Protein AF-A0A355BBL4-F1 (afdb_monomer)

Secondary structure (DSSP, 8-state):
-----EEEEEETTEEEEEETTEEEEEES--S-SS----SSPP-SSS--S--TT--SS----S--------SSPPPHHHHHHHHHHHTTSSS-------------------EEEESSSBSS-EEEEEEESS-EEEEEEEE-TTS-EEEEEEEEEEPSEEEEEEE------SEEEEEEEE-SS-EEEEEEEE--

Sequence (192 aa):
TQWVHVAAVFNNGELSLYQNGTLSAQNTSVGFNAIPIHNDGAAFGGTNGTNVFSNISTSYNGCADEIMIFSEALNAAQVKLLHDFGFIGSGSLKSTENHQNTQITENSKSLIIYPNPSKGNINLITQVKYAGAIKIEIIDVLGGIVYEKKIYNLEEGYQHIPLKDITIASGVYILKIINNKQIQNARLIIKN

Mean predicted aligned error: 11.8 Å

Nearest PDB structures (foldseek):
  2xwx-assembly1_B  TM=6.499E-01  e=1.953E-02  Vibrio cholerae
  8gum-assembly1_A  TM=6.281E-01  e=3.663E-02  Vibrio campbellii ATCC BAA-1116
  2nnc-assembly1_A  TM=5.448E-01  e=4.761E-02  Chlorobium limicola
  3idu-assembly1_A  TM=5.060E-01  e=7.243E-02  Pyrococcus furiosus
  3idu-assembly2_B  TM=4.578E-01  e=5.872E-02  Pyrococcus furiosus

Foldseek 3Di:
DDDKDWDWFQAQQKIFIDILLHTDDIDNHPPGGDDDDDPFDDDDQFDTPADPVRDHTGGRDDDDDDDDDDPHGDDSVRSNVCSVQVVVPDDDPPPPDDDDDDDPPDPPDQWDWPDAADQFKIKIKGFDQDFFKKKKFKAAPVRDTQDIDIDTGHDGGIDIGIGHDRDDDFDKIKIWMDDPPDIDIDIGGYDD

Solvent-accessible surface area (backbone atoms only — not comparable to full-atom values): 12086 Å² total; per-residue (Å²): 139,78,92,76,46,75,48,78,32,61,52,75,20,26,42,37,37,26,47,69,36,37,85,72,50,73,42,82,66,75,85,49,62,70,87,75,92,71,91,65,61,89,62,81,62,44,60,44,74,80,54,97,80,79,59,75,86,56,57,62,89,75,91,83,75,88,88,81,87,74,100,63,62,67,50,69,68,55,44,26,50,51,34,64,58,63,67,75,72,79,88,77,84,79,80,77,85,79,82,93,73,98,63,87,70,71,82,77,75,58,57,47,68,39,56,68,67,18,69,29,49,35,34,34,43,32,66,32,90,64,61,36,55,38,39,37,38,35,23,43,89,88,68,50,77,78,43,78,48,78,47,72,76,40,64,59,43,81,42,83,46,80,44,70,79,49,86,67,74,65,44,64,32,41,37,34,42,37,43,101,87,49,78,47,71,40,84,40,37,36,56,115

Structure (mmCIF, N/CA/C/O backbone):
data_AF-A0A355BBL4-F1
#
_entry.id   AF-A0A355BBL4-F1
#
loop_
_atom_site.group_PDB
_atom_site.id
_atom_site.type_symbol
_atom_site.label_atom_id
_atom_site.label_alt_id
_atom_site.label_comp_id
_atom_site.label_asym_id
_atom_site.label_entity_id
_atom_site.label_seq_id
_atom_site.pdbx_PDB_ins_code
_atom_site.Cartn_x
_atom_site.Cartn_y
_atom_site.Cartn_z
_atom_site.occupancy
_atom_site.B_iso_or_equiv
_atom_site.auth_seq_id
_atom_site.auth_comp_id
_atom_site.auth_asym_id
_atom_site.auth_atom_id
_atom_site.pdbx_PDB_model_num
ATOM 1 N N . THR A 1 1 ? -5.252 5.093 -26.126 1.00 57.78 1 THR A N 1
ATOM 2 C CA . THR A 1 1 ? -4.264 4.656 -25.115 1.00 57.78 1 THR A CA 1
ATOM 3 C C . THR A 1 1 ? -5.015 4.010 -23.969 1.00 57.78 1 THR A C 1
ATOM 5 O O . THR A 1 1 ? -6.106 4.469 -23.657 1.00 57.78 1 THR A O 1
ATOM 8 N N . GLN A 1 2 ? -4.502 2.914 -23.407 1.00 83.00 2 GLN A N 1
ATOM 9 C CA . GLN A 1 2 ? -5.124 2.203 -22.284 1.00 83.00 2 GLN A CA 1
ATOM 10 C C . GLN A 1 2 ? -4.189 2.301 -21.076 1.00 83.00 2 GLN A C 1
ATOM 12 O O . GLN A 1 2 ? -2.991 2.068 -21.229 1.00 83.00 2 GLN A O 1
ATOM 17 N N . TRP A 1 3 ? -4.720 2.669 -19.906 1.00 85.00 3 TRP A N 1
ATOM 18 C CA . TRP A 1 3 ? -3.973 2.595 -18.650 1.00 85.00 3 TRP A CA 1
ATOM 19 C C . TRP A 1 3 ? -3.606 1.142 -18.352 1.00 85.00 3 TRP A C 1
ATOM 21 O O . TRP A 1 3 ? -4.368 0.229 -18.669 1.00 85.00 3 TRP A O 1
ATOM 31 N N . VAL A 1 4 ? -2.436 0.929 -17.756 1.00 89.94 4 VAL A N 1
ATOM 32 C CA . VAL A 1 4 ? -1.935 -0.392 -17.367 1.00 89.94 4 VAL A CA 1
ATOM 33 C C . VAL A 1 4 ? -1.409 -0.284 -15.946 1.00 89.94 4 VAL A C 1
ATOM 35 O O . VAL A 1 4 ? -0.639 0.623 -15.641 1.00 89.94 4 VAL A O 1
ATOM 38 N N . HIS A 1 5 ? -1.798 -1.220 -15.085 1.00 91.75 5 HIS A N 1
ATOM 39 C CA . HIS A 1 5 ? -1.184 -1.357 -13.768 1.00 91.75 5 HIS A CA 1
ATOM 40 C C . HIS A 1 5 ? 0.037 -2.255 -13.890 1.00 91.75 5 HIS A C 1
ATOM 42 O O . HIS A 1 5 ? -0.065 -3.381 -14.392 1.00 91.75 5 HIS A O 1
ATOM 48 N N . VAL A 1 6 ? 1.164 -1.775 -13.380 1.00 93.94 6 VAL A N 1
ATOM 49 C CA . VAL A 1 6 ? 2.420 -2.516 -13.326 1.00 93.94 6 VAL A CA 1
ATOM 50 C C . VAL A 1 6 ? 2.861 -2.603 -11.873 1.00 93.94 6 VAL A C 1
ATOM 52 O O . VAL A 1 6 ? 2.894 -1.593 -11.177 1.00 93.94 6 VAL A O 1
ATOM 55 N N . ALA A 1 7 ? 3.225 -3.802 -11.424 1.00 95.44 7 ALA A N 1
ATOM 56 C CA . ALA A 1 7 ? 3.840 -4.000 -10.117 1.00 95.44 7 ALA A CA 1
ATOM 57 C C . ALA A 1 7 ? 5.083 -4.882 -10.242 1.00 95.44 7 ALA A C 1
ATOM 59 O O . ALA A 1 7 ? 5.032 -5.953 -10.848 1.00 95.44 7 ALA A O 1
ATOM 60 N N . ALA A 1 8 ? 6.184 -4.439 -9.641 1.00 95.44 8 ALA A N 1
ATOM 61 C CA . ALA A 1 8 ? 7.387 -5.237 -9.457 1.00 95.44 8 ALA A CA 1
ATOM 62 C C . ALA A 1 8 ? 7.495 -5.630 -7.980 1.00 95.44 8 ALA A C 1
ATOM 64 O O . ALA A 1 8 ? 7.396 -4.777 -7.099 1.00 95.44 8 ALA A O 1
ATOM 65 N N . VAL A 1 9 ? 7.687 -6.919 -7.710 1.00 96.31 9 VAL A N 1
ATOM 66 C CA . VAL A 1 9 ? 7.826 -7.462 -6.357 1.00 96.31 9 VAL A CA 1
ATOM 67 C C . VAL A 1 9 ? 9.170 -8.157 -6.246 1.00 96.31 9 VAL A C 1
ATOM 69 O O . VAL A 1 9 ? 9.442 -9.093 -6.994 1.00 96.31 9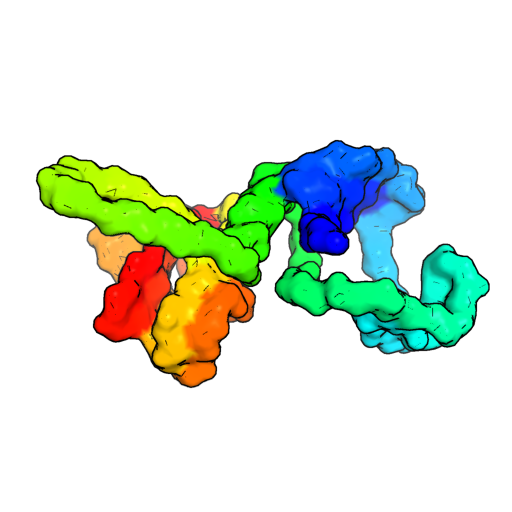 VAL A O 1
ATOM 72 N N . PHE A 1 10 ? 9.985 -7.721 -5.290 1.00 95.94 10 PHE A N 1
ATOM 73 C CA . PHE A 1 10 ? 11.206 -8.413 -4.896 1.00 95.94 10 PHE A CA 1
ATOM 74 C C . PHE A 1 10 ? 10.978 -9.146 -3.573 1.00 95.94 10 PHE A C 1
ATOM 76 O O . PHE A 1 10 ? 10.573 -8.527 -2.590 1.00 95.94 10 PHE A O 1
ATOM 83 N N . ASN A 1 11 ? 11.252 -10.448 -3.539 1.00 95.62 11 ASN A N 1
ATOM 84 C CA . ASN A 1 11 ? 11.114 -11.287 -2.354 1.00 95.62 11 ASN A CA 1
ATOM 85 C C . ASN A 1 11 ? 12.322 -12.219 -2.209 1.00 95.62 11 ASN A C 1
ATOM 87 O O . ASN A 1 11 ? 12.343 -13.303 -2.785 1.00 95.62 11 ASN A O 1
ATOM 91 N N . ASN A 1 12 ? 13.329 -11.795 -1.441 1.00 93.50 12 ASN A N 1
ATOM 92 C CA . ASN A 1 12 ? 14.484 -12.623 -1.071 1.00 93.50 12 ASN A CA 1
ATOM 93 C C . ASN A 1 12 ? 15.138 -13.366 -2.261 1.00 93.50 12 ASN A C 1
ATOM 95 O O . ASN A 1 12 ? 15.365 -14.572 -2.205 1.00 93.50 12 ASN A O 1
ATOM 99 N N . GLY A 1 13 ? 15.405 -12.643 -3.352 1.00 94.50 13 GLY A N 1
ATOM 100 C CA . GLY A 1 13 ? 16.036 -13.183 -4.563 1.00 94.50 13 GLY A CA 1
ATOM 101 C C . GLY A 1 13 ? 15.082 -13.604 -5.673 1.00 94.50 13 GLY A C 1
ATOM 102 O O . GLY A 1 13 ? 15.530 -13.828 -6.797 1.00 94.50 13 GLY A O 1
ATOM 103 N N . GLU A 1 14 ? 13.779 -13.609 -5.413 1.00 96.31 14 GLU A N 1
ATOM 104 C CA . GLU A 1 14 ? 12.764 -13.668 -6.458 1.00 96.31 14 GLU A CA 1
ATOM 105 C C . GLU A 1 14 ? 12.371 -12.253 -6.905 1.00 96.31 14 GLU A C 1
ATOM 107 O O . GLU A 1 14 ? 12.074 -11.396 -6.071 1.00 96.31 14 GLU A O 1
ATOM 112 N N . LEU A 1 15 ? 12.330 -12.013 -8.216 1.00 96.81 15 LEU A N 1
ATOM 113 C CA . LEU A 1 15 ? 11.789 -10.799 -8.824 1.00 96.81 15 LEU A CA 1
ATOM 114 C C . LEU A 1 15 ? 10.610 -11.161 -9.730 1.00 96.81 15 LEU A C 1
ATOM 116 O O . LEU A 1 15 ? 10.775 -11.854 -10.734 1.00 96.81 15 LEU A O 1
ATOM 120 N N . SER A 1 16 ? 9.431 -10.656 -9.387 1.00 98.06 16 SER A N 1
ATOM 121 C CA . SER A 1 16 ? 8.172 -10.914 -10.085 1.00 98.06 16 SER A CA 1
ATOM 122 C C . SER A 1 16 ? 7.619 -9.621 -10.686 1.00 98.06 16 SER A C 1
ATOM 124 O O . SER A 1 16 ? 7.517 -8.607 -9.995 1.00 98.06 16 SER A O 1
ATOM 126 N N . LEU A 1 17 ? 7.236 -9.656 -11.963 1.00 97.88 17 LEU A N 1
ATOM 127 C CA . LEU A 1 17 ? 6.575 -8.566 -12.678 1.00 97.88 17 LEU A CA 1
ATOM 128 C C . LEU A 1 17 ? 5.116 -8.938 -12.927 1.00 97.88 17 LEU A C 1
ATOM 130 O O . LEU A 1 17 ? 4.822 -9.964 -13.541 1.00 97.88 17 LEU A O 1
ATOM 134 N N . TYR A 1 18 ? 4.209 -8.071 -12.504 1.00 97.69 18 TYR A N 1
ATOM 135 C CA . TYR A 1 18 ? 2.778 -8.219 -12.706 1.00 97.69 18 TYR A CA 1
ATOM 136 C C . TYR A 1 18 ? 2.259 -7.127 -13.635 1.00 97.69 18 TYR A C 1
ATOM 138 O O . TYR A 1 18 ? 2.605 -5.956 -13.478 1.00 97.69 18 TYR A O 1
ATOM 146 N N . GLN A 1 19 ? 1.368 -7.511 -14.544 1.00 96.44 19 GLN A N 1
ATOM 147 C CA . GLN A 1 19 ? 0.610 -6.600 -15.392 1.00 96.44 19 GLN A CA 1
ATOM 148 C C . GLN A 1 19 ? -0.881 -6.837 -15.157 1.00 96.44 19 GLN A C 1
ATOM 150 O O . GLN A 1 19 ? -1.346 -7.980 -15.146 1.00 96.44 19 GLN A O 1
ATOM 155 N N . ASN A 1 20 ? -1.631 -5.760 -14.924 1.00 93.56 20 ASN A N 1
ATOM 156 C CA . ASN A 1 20 ? -3.074 -5.801 -14.665 1.00 93.56 20 ASN A CA 1
ATOM 157 C C . ASN A 1 20 ? -3.473 -6.821 -13.575 1.00 93.56 20 ASN A C 1
ATOM 159 O O . ASN A 1 20 ? -4.434 -7.579 -13.703 1.00 93.56 20 ASN A O 1
ATOM 163 N N . GLY A 1 21 ? -2.664 -6.889 -12.512 1.00 91.94 21 GLY A N 1
ATOM 164 C CA . GLY A 1 21 ? -2.908 -7.760 -11.360 1.00 91.94 21 GLY A CA 1
ATOM 165 C C . GLY A 1 21 ? -2.560 -9.237 -11.574 1.00 91.94 21 GLY A C 1
ATOM 166 O O . GLY A 1 21 ? -2.822 -10.051 -10.692 1.00 91.94 21 GLY A O 1
ATOM 167 N N . THR A 1 22 ? -1.977 -9.603 -12.717 1.00 95.62 22 THR A N 1
ATOM 168 C CA . THR A 1 22 ? -1.594 -10.984 -13.059 1.00 95.62 22 THR A CA 1
ATOM 169 C C . THR A 1 22 ? -0.092 -11.101 -13.279 1.00 95.62 22 THR A C 1
ATOM 171 O O . THR A 1 22 ? 0.531 -10.147 -13.741 1.00 95.62 22 THR A O 1
ATOM 174 N N . LEU A 1 23 ? 0.506 -12.241 -12.914 1.00 97.62 23 LEU A N 1
ATOM 175 C CA . LEU A 1 23 ? 1.941 -12.470 -13.092 1.00 97.62 23 LEU A CA 1
ATOM 176 C C . LEU A 1 23 ? 2.265 -12.504 -14.590 1.00 97.62 23 LEU A C 1
ATOM 178 O O . LEU A 1 23 ? 1.732 -13.337 -15.318 1.00 97.62 23 LEU A O 1
ATOM 182 N N . SER A 1 24 ? 3.132 -11.599 -15.034 1.00 98.12 24 SER A N 1
ATOM 183 C CA . SER A 1 24 ? 3.558 -11.490 -16.429 1.00 98.12 24 SER A CA 1
ATOM 184 C C . SER A 1 24 ? 4.930 -12.114 -16.663 1.00 98.12 24 SER A C 1
ATOM 186 O O . SER A 1 24 ? 5.160 -12.683 -17.725 1.00 98.12 24 SER A O 1
ATOM 188 N N . ALA A 1 25 ? 5.851 -11.982 -15.707 1.00 98.00 25 ALA A N 1
ATOM 189 C CA . ALA A 1 25 ? 7.193 -12.550 -15.783 1.00 98.00 25 ALA A CA 1
ATOM 190 C C . ALA A 1 25 ? 7.777 -12.744 -14.380 1.00 98.00 25 ALA A C 1
ATOM 192 O O . ALA A 1 25 ? 7.393 -12.046 -13.441 1.00 98.00 25 ALA A O 1
ATOM 193 N N . GLN A 1 26 ? 8.723 -13.672 -14.244 1.00 97.75 26 GLN A N 1
ATOM 194 C CA . GLN A 1 26 ? 9.383 -13.962 -12.974 1.00 97.75 26 GLN A CA 1
ATOM 195 C C . GLN A 1 26 ? 10.815 -14.448 -13.206 1.00 97.75 26 GLN A C 1
ATOM 197 O O . GLN A 1 26 ? 11.067 -15.240 -14.113 1.00 97.75 26 GLN A O 1
ATOM 202 N N . ASN A 1 27 ? 11.739 -14.002 -12.357 1.00 97.06 27 ASN A N 1
ATOM 203 C CA . ASN A 1 27 ? 13.034 -14.636 -12.148 1.00 97.06 27 ASN A CA 1
ATOM 204 C C . ASN A 1 27 ? 13.111 -15.097 -10.688 1.00 97.06 27 ASN A C 1
ATOM 206 O O . ASN A 1 27 ? 13.098 -14.272 -9.777 1.00 97.06 27 ASN A O 1
ATOM 210 N N . THR A 1 28 ? 13.180 -16.407 -10.464 1.00 96.19 28 THR A N 1
ATOM 211 C CA . THR A 1 28 ? 13.171 -17.011 -9.122 1.00 96.19 28 THR A CA 1
ATOM 212 C C . THR A 1 28 ? 14.509 -16.906 -8.393 1.00 96.19 28 THR A C 1
ATOM 214 O O . THR A 1 28 ? 14.584 -17.232 -7.212 1.00 96.19 28 THR A O 1
ATOM 217 N N . SER A 1 29 ? 15.578 -16.496 -9.081 1.00 95.88 29 SER A N 1
ATOM 218 C CA . SER A 1 29 ? 16.881 -16.261 -8.467 1.00 95.88 29 SER A CA 1
ATOM 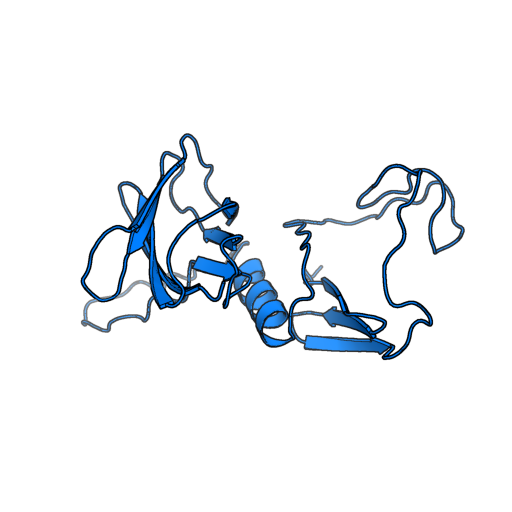219 C C . SER A 1 29 ? 17.677 -15.232 -9.264 1.00 95.88 29 SER A C 1
ATOM 221 O O . SER A 1 29 ? 18.358 -15.547 -10.239 1.00 95.88 29 SER A O 1
ATOM 223 N N . VAL A 1 30 ? 17.625 -13.979 -8.822 1.00 94.25 30 VAL A N 1
ATOM 224 C CA . VAL A 1 30 ? 18.410 -12.881 -9.415 1.00 94.25 30 VAL A CA 1
ATOM 225 C C . VAL A 1 30 ? 19.870 -12.845 -8.936 1.00 94.25 30 VAL A C 1
ATOM 227 O O . VAL A 1 30 ? 20.619 -11.953 -9.320 1.00 94.25 30 VAL A O 1
ATOM 230 N N . GLY A 1 31 ? 20.295 -13.807 -8.107 1.00 94.12 31 GLY A N 1
ATOM 231 C CA . GLY A 1 31 ? 21.670 -13.911 -7.598 1.00 94.12 31 GLY A CA 1
ATOM 232 C C . GLY A 1 31 ? 21.981 -13.053 -6.365 1.00 94.12 31 GLY A C 1
ATOM 233 O O . GLY A 1 31 ? 23.119 -13.039 -5.903 1.00 94.12 31 GLY A O 1
ATOM 234 N N . PHE A 1 32 ? 20.989 -12.359 -5.804 1.00 92.62 32 PHE A N 1
ATOM 235 C CA . PHE A 1 32 ? 21.105 -11.592 -4.562 1.00 92.62 32 PHE A CA 1
ATOM 236 C C . PHE A 1 32 ? 19.793 -11.631 -3.778 1.00 92.62 32 PHE A C 1
ATOM 238 O O . PHE A 1 32 ? 18.721 -11.701 -4.366 1.00 92.62 32 PHE A O 1
ATOM 245 N N . ASN A 1 33 ? 19.873 -11.536 -2.450 1.00 94.06 33 ASN A N 1
ATOM 246 C CA . ASN A 1 33 ? 18.721 -11.713 -1.552 1.00 94.06 33 ASN A CA 1
ATOM 247 C C . ASN A 1 33 ? 18.220 -10.401 -0.923 1.00 94.06 33 ASN A C 1
ATOM 249 O O . ASN A 1 33 ? 17.198 -10.384 -0.242 1.00 94.06 33 ASN A O 1
ATOM 253 N N . ALA A 1 34 ? 18.918 -9.292 -1.173 1.00 90.62 34 ALA A N 1
ATOM 254 C CA . ALA A 1 34 ? 18.555 -7.959 -0.711 1.00 90.62 34 ALA A CA 1
ATOM 255 C C . ALA A 1 34 ? 18.925 -6.915 -1.770 1.00 90.62 34 ALA A C 1
ATOM 257 O O . ALA A 1 34 ? 19.917 -7.084 -2.479 1.00 90.62 34 ALA A O 1
ATOM 258 N N . ILE A 1 35 ? 18.148 -5.833 -1.848 1.00 85.69 35 ILE A N 1
ATOM 259 C CA . ILE A 1 35 ? 18.495 -4.667 -2.664 1.00 85.69 35 ILE A CA 1
ATOM 260 C C . ILE A 1 35 ? 19.469 -3.808 -1.841 1.00 85.69 35 ILE A C 1
ATOM 262 O O . ILE A 1 35 ? 19.079 -3.326 -0.774 1.00 85.69 35 ILE A O 1
ATOM 266 N N . PRO A 1 36 ? 20.734 -3.646 -2.271 1.00 82.94 36 PRO A N 1
ATOM 267 C CA . PRO A 1 36 ? 21.714 -2.866 -1.528 1.00 82.94 36 PRO A CA 1
ATOM 268 C C . PRO A 1 36 ? 21.374 -1.372 -1.553 1.00 82.94 36 PRO A C 1
ATOM 270 O O . PRO A 1 36 ? 20.683 -0.883 -2.448 1.00 82.94 36 PRO A O 1
ATOM 273 N N . ILE A 1 37 ? 21.895 -0.634 -0.570 1.00 83.12 37 ILE A N 1
ATOM 274 C CA . ILE A 1 37 ? 21.815 0.827 -0.584 1.00 83.12 37 ILE A CA 1
ATOM 275 C C . ILE A 1 37 ? 22.575 1.372 -1.802 1.00 83.12 37 ILE A C 1
ATOM 277 O O . ILE A 1 37 ? 23.640 0.866 -2.157 1.00 83.12 37 ILE A O 1
ATOM 281 N N . HIS A 1 38 ? 22.017 2.396 -2.437 1.00 76.50 38 HIS A N 1
ATOM 282 C CA . HIS A 1 38 ? 22.649 3.129 -3.530 1.00 76.50 38 HIS A CA 1
ATOM 283 C C . HIS A 1 38 ? 22.891 4.573 -3.085 1.00 76.50 38 HIS A C 1
ATOM 285 O O . HIS A 1 38 ? 22.141 5.100 -2.265 1.00 76.50 38 HIS A O 1
ATOM 291 N N . ASN A 1 39 ? 23.957 5.189 -3.603 1.00 80.81 39 ASN A N 1
ATOM 292 C CA . ASN A 1 39 ? 24.319 6.576 -3.281 1.00 80.81 39 ASN A CA 1
ATOM 293 C C . ASN A 1 39 ? 23.649 7.597 -4.216 1.00 80.81 39 ASN A C 1
ATOM 295 O O . ASN A 1 39 ? 23.608 8.781 -3.888 1.00 80.81 39 ASN A O 1
ATOM 299 N N . ASP A 1 40 ? 23.156 7.144 -5.372 1.00 78.31 40 ASP A N 1
ATOM 300 C CA . ASP A 1 40 ? 22.445 7.984 -6.337 1.00 78.31 40 ASP A CA 1
ATOM 301 C C . ASP A 1 40 ? 21.059 8.376 -5.785 1.00 78.31 40 ASP A C 1
ATOM 303 O O . ASP A 1 40 ? 20.479 7.683 -4.949 1.00 78.31 40 ASP A O 1
ATOM 307 N N . GLY A 1 41 ? 20.513 9.506 -6.236 1.00 75.81 41 GLY A N 1
ATOM 308 C CA . GLY A 1 41 ? 19.170 9.925 -5.837 1.00 75.81 41 GLY A CA 1
ATOM 309 C C . GLY A 1 41 ? 18.084 9.098 -6.531 1.00 75.81 41 GLY A C 1
ATOM 310 O O . GLY A 1 41 ? 18.169 8.834 -7.727 1.00 75.81 41 GLY A O 1
ATOM 311 N N . ALA A 1 42 ? 17.012 8.754 -5.812 1.00 78.62 42 ALA A N 1
ATOM 312 C CA . ALA A 1 42 ? 15.854 8.094 -6.412 1.00 78.62 42 ALA A CA 1
ATOM 313 C C . ALA A 1 42 ? 15.126 9.022 -7.405 1.00 78.62 42 ALA A C 1
ATOM 315 O O . ALA A 1 42 ? 14.969 10.218 -7.153 1.00 78.62 42 ALA A O 1
ATOM 316 N N . ALA A 1 43 ? 14.645 8.466 -8.520 1.00 79.94 43 ALA A N 1
ATOM 317 C CA . ALA A 1 43 ? 13.828 9.176 -9.500 1.00 79.94 43 ALA A CA 1
ATOM 318 C C . ALA A 1 43 ? 12.754 8.256 -10.094 1.00 79.94 43 ALA A C 1
ATOM 320 O O . ALA A 1 43 ? 12.987 7.070 -10.320 1.00 79.94 43 ALA A O 1
ATOM 321 N N . PHE A 1 44 ? 11.584 8.830 -10.381 1.00 82.69 44 PHE A N 1
ATOM 322 C CA . PHE A 1 44 ? 10.510 8.179 -11.130 1.00 82.69 44 PHE A CA 1
ATOM 323 C C . PHE A 1 44 ? 10.322 8.888 -12.465 1.00 82.69 44 PHE A C 1
ATOM 325 O O . PHE A 1 44 ? 10.278 10.114 -12.522 1.00 82.69 44 PHE A O 1
ATOM 332 N N . GLY A 1 45 ? 10.223 8.112 -13.544 1.00 82.69 45 GLY A N 1
ATOM 333 C CA . GLY A 1 45 ? 10.005 8.656 -14.885 1.00 82.69 45 GLY A CA 1
ATOM 334 C C . GLY A 1 45 ? 11.186 9.442 -15.468 1.00 82.69 45 GLY A C 1
ATOM 335 O O . GLY A 1 45 ? 11.026 10.106 -16.487 1.00 82.69 45 GLY A O 1
ATOM 336 N N . GLY A 1 46 ? 12.373 9.354 -14.869 1.00 80.81 46 GLY A N 1
ATOM 337 C CA . GLY A 1 46 ? 13.584 10.031 -15.323 1.00 80.81 46 GLY A CA 1
ATOM 338 C C . GLY A 1 46 ? 14.839 9.362 -14.781 1.00 80.81 46 GLY A C 1
ATOM 339 O O . GLY A 1 46 ? 14.781 8.587 -13.828 1.00 80.81 46 GLY A O 1
ATOM 340 N N . THR A 1 47 ? 15.977 9.664 -15.398 1.00 77.62 47 THR A N 1
ATOM 341 C CA . THR A 1 47 ? 17.289 9.206 -14.926 1.00 77.62 47 THR A CA 1
ATOM 342 C C . THR A 1 47 ? 17.906 10.255 -14.002 1.00 77.62 47 THR A C 1
ATOM 344 O O . THR A 1 47 ? 18.023 11.415 -14.394 1.00 77.62 47 THR A O 1
ATOM 347 N N . ASN A 1 48 ? 18.343 9.849 -12.808 1.00 77.81 48 ASN A N 1
ATOM 348 C CA . ASN A 1 48 ? 19.139 10.670 -11.896 1.00 77.81 48 ASN A CA 1
ATOM 349 C C . ASN A 1 48 ? 20.453 9.938 -11.585 1.00 77.81 48 ASN A C 1
ATOM 351 O O . ASN A 1 48 ? 20.476 9.041 -10.751 1.00 77.81 48 ASN A O 1
ATOM 355 N N . GLY A 1 49 ? 21.526 10.272 -12.307 1.00 78.38 49 GLY A N 1
ATOM 356 C CA . GLY A 1 49 ? 22.791 9.536 -12.239 1.00 78.38 49 GLY A CA 1
ATOM 357 C C . GLY A 1 49 ? 22.820 8.328 -13.177 1.00 78.38 49 GLY A C 1
ATOM 358 O O . GLY A 1 49 ? 22.528 8.460 -14.369 1.00 78.38 49 GLY A O 1
ATOM 359 N N . THR A 1 50 ? 23.215 7.165 -12.660 1.00 76.88 50 THR A N 1
ATOM 360 C CA . THR A 1 50 ? 23.285 5.917 -13.435 1.00 76.88 50 THR A CA 1
ATOM 361 C C . THR A 1 50 ? 21.971 5.135 -13.369 1.00 76.88 50 THR A C 1
ATOM 363 O O . THR A 1 50 ? 21.189 5.283 -12.434 1.00 76.88 50 THR A O 1
ATOM 366 N N . ASN A 1 51 ? 21.686 4.295 -14.369 1.00 78.12 51 ASN A N 1
ATOM 367 C CA . ASN A 1 51 ? 20.533 3.393 -14.331 1.00 78.12 51 ASN A CA 1
ATOM 368 C C . ASN A 1 51 ? 20.852 2.022 -14.946 1.00 78.12 51 ASN A C 1
ATOM 370 O O . ASN A 1 51 ? 21.867 1.831 -15.620 1.00 78.12 51 ASN A O 1
ATOM 374 N N . VAL A 1 52 ? 19.940 1.071 -14.734 1.00 73.94 52 VAL A N 1
ATOM 375 C CA . VAL A 1 52 ? 20.076 -0.333 -15.159 1.00 73.94 52 VAL A CA 1
ATOM 376 C C . VAL A 1 52 ? 20.073 -0.544 -16.676 1.00 73.94 52 VAL A C 1
ATOM 378 O O . VAL A 1 52 ? 20.472 -1.608 -17.137 1.00 73.94 52 VAL A O 1
ATOM 381 N N . PHE A 1 53 ? 19.654 0.450 -17.460 1.00 77.19 53 PHE A N 1
ATOM 382 C CA . PHE A 1 53 ? 19.628 0.388 -18.923 1.00 77.19 53 PHE A CA 1
ATOM 383 C C . PHE A 1 53 ? 20.879 0.995 -19.568 1.00 77.19 53 PHE A C 1
ATOM 385 O O . PHE A 1 53 ? 20.970 1.028 -20.794 1.00 77.19 53 PHE A O 1
ATOM 392 N N . SER A 1 54 ? 21.837 1.483 -18.767 1.00 78.81 54 SER A N 1
ATOM 393 C CA . SER A 1 54 ? 23.062 2.144 -19.247 1.00 78.81 54 SER A CA 1
ATOM 394 C C . SER A 1 54 ? 22.793 3.289 -20.236 1.00 78.81 54 SER A C 1
ATOM 396 O O . SER A 1 54 ? 23.622 3.588 -21.094 1.00 78.81 54 SER A O 1
ATOM 398 N N . ASN A 1 55 ? 21.634 3.940 -20.125 1.00 72.88 55 ASN A N 1
ATOM 399 C CA . ASN A 1 55 ? 21.284 5.118 -20.905 1.00 72.88 55 ASN A CA 1
ATOM 400 C C . ASN A 1 55 ? 21.369 6.369 -20.017 1.00 72.88 55 ASN A C 1
ATOM 402 O O . ASN A 1 55 ? 21.153 6.312 -18.812 1.00 72.88 55 ASN A O 1
ATOM 406 N N . ILE A 1 56 ? 21.716 7.514 -20.600 1.00 71.44 56 ILE A N 1
ATOM 407 C CA . ILE A 1 56 ? 21.776 8.795 -19.885 1.00 71.44 56 ILE A CA 1
ATOM 408 C C . ILE A 1 56 ? 20.690 9.721 -20.428 1.00 71.44 56 ILE A C 1
ATOM 410 O O . ILE A 1 56 ? 20.391 9.695 -21.621 1.00 71.44 56 ILE A O 1
ATOM 414 N N . SER A 1 57 ? 20.076 10.516 -19.549 1.00 71.00 57 SER A N 1
ATOM 415 C CA . SER A 1 57 ? 19.106 11.563 -19.918 1.00 71.00 57 SER A CA 1
ATOM 416 C C . SER A 1 57 ? 17.847 11.084 -20.653 1.00 71.00 57 SER A C 1
ATOM 418 O O . SER A 1 57 ? 17.233 11.852 -21.391 1.00 71.00 57 SER A O 1
ATOM 420 N N . THR A 1 58 ? 17.425 9.835 -20.441 1.00 74.69 58 THR A N 1
ATOM 421 C CA . THR A 1 58 ? 16.115 9.377 -20.919 1.00 74.69 58 THR A CA 1
ATOM 422 C C . THR A 1 58 ? 15.076 9.539 -19.817 1.00 74.69 58 THR A C 1
ATOM 424 O O . THR A 1 58 ? 15.285 9.115 -18.675 1.00 74.69 58 THR A O 1
ATOM 427 N N . SER A 1 59 ? 13.967 10.185 -20.168 1.00 82.25 59 SER A N 1
ATOM 428 C CA . SER A 1 59 ? 12.786 10.296 -19.318 1.00 82.25 59 SER A CA 1
ATOM 429 C C . SER A 1 59 ? 11.663 9.454 -19.898 1.00 82.25 59 SER A C 1
ATOM 431 O O . SER A 1 59 ? 11.548 9.288 -21.115 1.00 82.25 59 SER A O 1
ATOM 433 N N . TYR A 1 60 ? 10.833 8.913 -19.016 1.00 85.44 60 TYR A N 1
ATOM 434 C CA . TYR A 1 60 ? 9.616 8.225 -19.400 1.00 85.44 60 TYR A CA 1
ATOM 435 C C . TYR A 1 60 ? 8.689 9.211 -20.112 1.00 85.44 60 TYR A C 1
ATOM 437 O O . TYR A 1 60 ? 8.309 10.241 -19.559 1.00 85.44 60 TYR A O 1
ATOM 445 N N . ASN A 1 61 ? 8.342 8.890 -21.356 1.00 86.38 61 ASN A N 1
ATOM 446 C CA . ASN A 1 61 ? 7.428 9.682 -22.165 1.00 86.38 61 ASN A CA 1
ATOM 447 C C . ASN A 1 61 ? 6.021 9.073 -22.096 1.00 86.38 61 ASN A C 1
ATOM 449 O O . ASN A 1 61 ? 5.605 8.336 -22.991 1.00 86.38 61 ASN A O 1
ATOM 453 N N . GLY A 1 62 ? 5.315 9.335 -20.998 1.00 87.19 62 GLY A N 1
ATOM 454 C CA . GLY A 1 62 ? 3.958 8.851 -20.768 1.00 87.19 62 GLY A CA 1
ATOM 455 C C . GLY A 1 62 ? 3.353 9.410 -19.484 1.00 87.19 62 GLY A C 1
ATOM 456 O O . GLY A 1 62 ? 3.996 10.158 -18.750 1.00 87.19 62 GLY A O 1
ATOM 457 N N . CYS A 1 63 ? 2.107 9.032 -19.208 1.00 86.38 63 CYS A N 1
ATOM 458 C CA . CYS A 1 63 ? 1.448 9.351 -17.945 1.00 86.38 63 CYS A CA 1
ATOM 459 C C . CYS A 1 63 ? 1.710 8.232 -16.930 1.00 86.38 63 CYS A C 1
ATOM 461 O O . CYS A 1 63 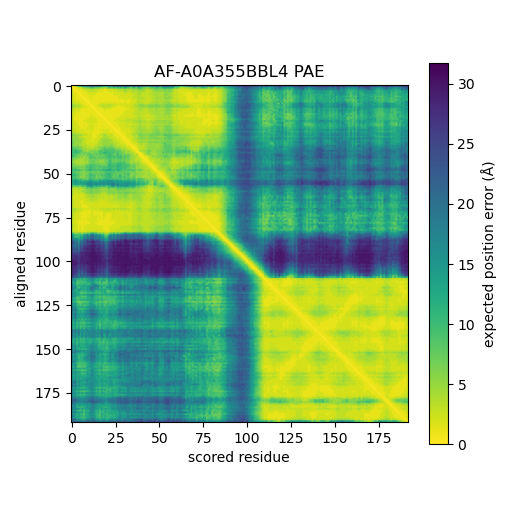? 1.711 7.050 -17.284 1.00 86.38 63 CYS A O 1
ATOM 463 N N . ALA A 1 64 ? 1.939 8.617 -15.681 1.00 85.69 64 ALA A N 1
ATOM 464 C CA . ALA A 1 64 ? 2.005 7.733 -14.529 1.00 85.69 64 ALA A CA 1
ATOM 465 C C . ALA A 1 64 ? 1.145 8.356 -13.431 1.00 85.69 64 ALA A C 1
ATOM 467 O O . ALA A 1 64 ? 1.120 9.578 -13.296 1.00 85.69 64 ALA A O 1
ATOM 468 N N . ASP A 1 65 ? 0.442 7.516 -12.688 1.00 84.19 65 ASP A N 1
ATOM 469 C CA . ASP A 1 65 ? -0.408 7.928 -11.579 1.00 84.19 65 ASP A CA 1
ATOM 470 C C . ASP A 1 65 ? -0.367 6.845 -10.491 1.00 84.19 65 ASP A C 1
ATOM 472 O O . ASP A 1 65 ? 0.029 5.711 -10.775 1.00 84.19 65 ASP A O 1
ATOM 476 N N . GLU A 1 66 ? -0.739 7.199 -9.261 1.00 83.06 66 GLU A N 1
ATOM 477 C CA . GLU A 1 66 ? -0.845 6.286 -8.109 1.00 83.06 66 GLU A CA 1
ATOM 478 C C . GLU A 1 66 ? 0.439 5.474 -7.825 1.00 83.06 66 GLU A C 1
ATOM 480 O O . GLU A 1 66 ? 0.423 4.254 -7.626 1.00 83.06 66 GLU A O 1
ATOM 485 N N . ILE A 1 67 ? 1.593 6.155 -7.804 1.00 84.25 67 ILE A N 1
ATOM 486 C CA . ILE A 1 67 ? 2.884 5.523 -7.491 1.00 84.25 67 ILE A CA 1
ATOM 487 C C . ILE A 1 67 ? 2.919 5.116 -6.013 1.00 84.25 67 ILE A C 1
ATOM 489 O O . ILE A 1 67 ? 2.881 5.956 -5.114 1.00 84.25 67 ILE A O 1
ATOM 493 N N . MET A 1 68 ? 3.075 3.814 -5.768 1.00 85.81 68 MET A N 1
ATOM 494 C CA . MET A 1 68 ? 3.169 3.228 -4.430 1.00 85.81 68 MET A CA 1
ATOM 495 C C . MET A 1 68 ? 4.482 2.458 -4.244 1.00 85.81 68 MET A C 1
ATOM 497 O O . MET A 1 68 ? 4.937 1.755 -5.146 1.00 85.81 68 MET A O 1
ATOM 501 N N . ILE A 1 69 ? 5.078 2.564 -3.051 1.00 86.56 69 ILE A N 1
ATOM 502 C CA . ILE A 1 69 ? 6.300 1.844 -2.657 1.00 86.56 69 ILE A CA 1
ATOM 503 C C . ILE A 1 69 ? 6.039 1.130 -1.333 1.00 86.56 69 ILE A C 1
ATOM 505 O O . ILE A 1 69 ? 5.568 1.740 -0.371 1.00 86.56 69 ILE A O 1
ATOM 509 N N . PHE A 1 70 ? 6.385 -0.155 -1.272 1.00 85.62 70 PHE A N 1
ATOM 510 C CA . PHE A 1 70 ? 6.171 -1.001 -0.101 1.00 85.62 70 PHE A CA 1
ATOM 511 C C . PHE A 1 70 ? 7.503 -1.496 0.459 1.00 85.62 70 PHE A C 1
ATOM 513 O O . PHE A 1 70 ? 8.408 -1.849 -0.292 1.00 85.62 70 PHE A O 1
ATOM 520 N N . SER A 1 71 ? 7.611 -1.557 1.786 1.00 83.44 71 SER A N 1
ATOM 521 C CA . SER A 1 71 ? 8.768 -2.137 2.483 1.00 83.44 71 SER A CA 1
ATOM 522 C C . SER A 1 71 ? 8.697 -3.663 2.609 1.00 83.44 71 SER A C 1
ATOM 524 O O . SER A 1 71 ? 9.578 -4.267 3.213 1.00 83.44 71 SER A O 1
ATOM 526 N N . GLU A 1 72 ? 7.637 -4.283 2.084 1.00 86.94 72 GLU A N 1
ATOM 527 C CA . GLU A 1 72 ? 7.386 -5.721 2.148 1.00 86.94 72 GLU A CA 1
ATOM 528 C C . GLU A 1 72 ? 6.980 -6.259 0.776 1.00 86.94 72 GLU A C 1
ATOM 530 O O . GLU A 1 72 ? 6.342 -5.565 -0.019 1.00 86.94 72 GLU A O 1
ATOM 535 N N . ALA A 1 73 ? 7.333 -7.518 0.515 1.00 91.31 73 ALA A N 1
ATOM 536 C CA . ALA A 1 73 ? 6.962 -8.198 -0.713 1.00 91.31 73 ALA A CA 1
ATOM 537 C C . ALA A 1 73 ? 5.460 -8.510 -0.726 1.00 91.31 73 ALA A C 1
ATOM 539 O O . ALA A 1 73 ? 4.968 -9.299 0.084 1.00 91.31 73 ALA A O 1
ATOM 540 N N . LEU A 1 74 ? 4.731 -7.912 -1.669 1.00 91.19 74 LEU A N 1
ATOM 541 C CA . LEU A 1 74 ? 3.317 -8.213 -1.865 1.00 91.19 74 LEU A CA 1
ATOM 542 C C . LEU A 1 74 ? 3.132 -9.588 -2.510 1.00 91.19 74 LEU A C 1
ATOM 544 O O . LEU A 1 74 ? 3.791 -9.925 -3.491 1.00 91.19 74 LEU A O 1
ATOM 548 N N . ASN A 1 75 ? 2.178 -10.367 -2.013 1.00 89.25 75 ASN A N 1
ATOM 549 C CA . ASN A 1 75 ? 1.770 -11.602 -2.677 1.00 89.25 75 ASN A CA 1
ATOM 550 C C . ASN A 1 75 ? 0.851 -11.323 -3.884 1.00 89.25 75 ASN A C 1
ATOM 552 O O . ASN A 1 75 ? 0.283 -10.238 -4.026 1.00 89.25 75 ASN A O 1
ATOM 556 N N . ALA A 1 76 ? 0.649 -12.332 -4.736 1.00 87.12 76 ALA A N 1
ATOM 557 C CA . ALA A 1 76 ? -0.157 -12.202 -5.953 1.00 87.12 76 ALA A CA 1
ATOM 558 C C . ALA A 1 76 ? -1.596 -11.709 -5.695 1.00 87.12 76 ALA A C 1
ATOM 560 O O . ALA A 1 76 ? -2.130 -10.922 -6.477 1.00 87.12 76 ALA A O 1
ATOM 561 N N . ALA A 1 77 ? -2.222 -12.118 -4.585 1.00 79.62 77 ALA A N 1
ATOM 562 C CA . ALA A 1 77 ? -3.564 -11.661 -4.233 1.00 79.62 77 ALA A CA 1
ATOM 563 C C . ALA A 1 77 ? -3.580 -10.170 -3.863 1.00 79.62 77 ALA A C 1
ATOM 565 O O . ALA A 1 77 ? -4.488 -9.451 -4.268 1.00 79.62 77 ALA A O 1
ATOM 566 N N . GLN A 1 78 ? -2.566 -9.683 -3.144 1.00 82.88 78 GLN A N 1
ATOM 567 C CA . GLN A 1 78 ? -2.415 -8.262 -2.821 1.00 82.88 78 GLN A CA 1
ATOM 568 C C . GLN A 1 78 ? -2.177 -7.425 -4.078 1.00 82.88 78 GLN A C 1
ATOM 570 O O . GLN A 1 78 ? -2.814 -6.390 -4.239 1.00 82.88 78 GLN A O 1
ATOM 575 N N . VAL A 1 79 ? -1.337 -7.893 -5.004 1.00 89.75 79 VAL A N 1
ATOM 576 C CA . VAL A 1 79 ? -1.111 -7.205 -6.286 1.00 89.75 79 VAL A CA 1
ATOM 577 C C . VAL A 1 79 ? -2.392 -7.150 -7.123 1.00 89.75 79 VAL A C 1
ATOM 579 O O . VAL A 1 79 ? -2.709 -6.107 -7.697 1.00 89.75 79 VAL A O 1
ATOM 582 N N . LYS A 1 80 ? -3.164 -8.244 -7.164 1.00 84.44 80 LYS A N 1
ATOM 583 C CA . LYS A 1 80 ? -4.463 -8.263 -7.845 1.00 84.44 80 LYS A CA 1
ATOM 584 C C . LYS A 1 80 ? -5.454 -7.292 -7.207 1.00 84.44 80 LYS A C 1
ATOM 586 O O . LYS A 1 80 ? -6.128 -6.564 -7.924 1.00 84.44 80 LYS A O 1
ATOM 591 N N . LEU A 1 81 ? -5.501 -7.237 -5.877 1.00 75.94 81 LEU A N 1
ATOM 592 C CA . LEU A 1 81 ? -6.337 -6.272 -5.165 1.00 75.94 81 LEU A CA 1
ATOM 593 C C . LEU A 1 81 ? -5.929 -4.831 -5.493 1.00 75.94 81 LEU A C 1
ATOM 595 O O . LEU A 1 81 ? -6.800 -4.028 -5.794 1.00 75.94 81 LEU A O 1
ATOM 599 N N . LEU A 1 82 ? -4.636 -4.498 -5.502 1.00 83.00 82 LEU A N 1
ATOM 600 C CA . LEU A 1 82 ? -4.187 -3.150 -5.871 1.00 83.00 82 LEU A CA 1
ATOM 601 C C . LEU A 1 82 ? -4.604 -2.764 -7.292 1.00 83.00 82 LEU A C 1
ATOM 603 O O . LEU A 1 82 ? -5.115 -1.666 -7.490 1.00 83.00 82 LEU A O 1
ATOM 607 N N . HIS A 1 83 ? -4.458 -3.676 -8.256 1.00 85.12 83 HIS A N 1
ATOM 608 C CA . HIS A 1 83 ? -4.946 -3.462 -9.618 1.00 85.12 83 HIS A CA 1
ATOM 609 C C . HIS A 1 83 ? -6.450 -3.182 -9.644 1.00 85.12 83 HIS A C 1
ATOM 611 O O . HIS A 1 83 ? -6.884 -2.175 -10.202 1.00 85.12 83 HIS A O 1
ATOM 617 N N . ASP A 1 84 ? -7.234 -4.072 -9.036 1.00 78.81 84 ASP A N 1
ATOM 618 C CA . ASP A 1 84 ? -8.690 -4.015 -9.103 1.00 78.81 84 ASP A CA 1
ATOM 619 C C . ASP A 1 84 ? -9.229 -2.749 -8.432 1.00 78.81 84 ASP A C 1
ATOM 621 O O . ASP A 1 84 ? -10.232 -2.216 -8.887 1.00 78.81 84 ASP A O 1
ATOM 625 N N . PHE A 1 85 ? -8.556 -2.244 -7.393 1.00 66.75 85 PHE A N 1
ATOM 626 C CA . PHE A 1 85 ? -8.920 -1.008 -6.698 1.00 66.75 85 PHE A CA 1
ATOM 627 C C . PHE A 1 85 ? -8.397 0.267 -7.364 1.00 66.75 85 PHE A C 1
ATOM 629 O O . PHE A 1 85 ? -9.122 1.261 -7.388 1.00 66.75 85 PHE A O 1
ATOM 636 N N . GLY A 1 86 ? -7.165 0.264 -7.881 1.00 58.59 86 GLY A N 1
ATOM 637 C CA . GLY A 1 86 ? -6.562 1.420 -8.553 1.00 58.59 86 GLY A CA 1
ATOM 638 C C . GLY A 1 86 ? -7.231 1.738 -9.893 1.00 58.59 86 GLY A C 1
ATOM 639 O O . GLY A 1 86 ? -7.294 2.892 -10.301 1.00 58.59 86 GLY A O 1
ATOM 640 N N . PHE A 1 87 ? -7.828 0.738 -10.552 1.00 52.62 87 PHE A N 1
ATOM 641 C CA . PHE A 1 87 ? -8.571 0.936 -11.801 1.00 52.62 87 PHE A CA 1
ATOM 642 C C . PHE A 1 87 ? -10.000 1.463 -11.640 1.00 52.62 87 PHE A C 1
ATOM 644 O O . PHE A 1 87 ? -10.624 1.825 -12.639 1.00 52.62 87 PHE A O 1
ATOM 651 N N . ILE A 1 88 ? -10.534 1.567 -10.420 1.00 49.28 88 ILE A N 1
ATOM 652 C CA . ILE A 1 88 ? -11.889 2.110 -10.193 1.00 49.28 88 ILE A CA 1
ATOM 653 C C . ILE A 1 88 ? -11.892 3.659 -10.187 1.00 49.28 88 ILE A C 1
ATOM 655 O O . ILE A 1 88 ? -12.901 4.286 -9.864 1.00 49.28 88 ILE A O 1
ATOM 659 N N . GLY A 1 89 ? -10.778 4.287 -10.592 1.00 43.38 89 GLY A N 1
ATOM 660 C CA . GLY A 1 89 ? -10.509 5.721 -10.485 1.00 43.38 89 GLY A CA 1
ATOM 661 C C . GLY A 1 89 ? -10.171 6.458 -11.785 1.00 43.38 89 GLY A C 1
ATOM 662 O O . GLY A 1 89 ? -9.223 7.225 -11.799 1.00 43.38 89 GLY A O 1
ATOM 663 N N . SER A 1 90 ? -10.933 6.287 -12.871 1.00 41.66 90 SER A N 1
ATOM 664 C CA . SER A 1 90 ? -11.148 7.376 -13.850 1.00 41.66 90 SER A CA 1
ATOM 665 C C . SER A 1 90 ? -12.307 7.041 -14.797 1.00 41.66 90 SER A C 1
ATOM 667 O O . SER A 1 90 ? -12.135 6.433 -15.848 1.00 41.66 90 SER A O 1
ATOM 669 N N . GLY A 1 91 ? -13.530 7.414 -14.410 1.00 40.31 91 GLY A N 1
ATOM 670 C CA . GLY A 1 91 ? -14.664 7.497 -15.338 1.00 40.31 91 GLY A CA 1
ATOM 671 C C . GLY A 1 91 ? -15.398 6.195 -15.683 1.00 40.31 91 GLY A C 1
ATOM 672 O O . GLY A 1 91 ? -15.500 5.839 -16.853 1.00 40.31 91 GLY A O 1
ATOM 673 N N . SER A 1 92 ? -16.019 5.524 -14.708 1.00 38.19 92 SER A N 1
ATOM 674 C CA . SER A 1 92 ? -17.301 4.825 -14.936 1.00 38.19 92 SER A CA 1
ATOM 675 C C . SER A 1 92 ? -17.973 4.434 -13.622 1.00 38.19 92 SER A C 1
ATOM 677 O O . SER A 1 92 ? -18.093 3.264 -13.275 1.00 38.19 92 SER A O 1
ATOM 679 N N . LEU A 1 93 ? -18.511 5.430 -12.920 1.00 38.00 93 LEU A N 1
ATOM 680 C CA . LEU A 1 93 ? -19.760 5.201 -12.204 1.00 38.00 93 LEU A CA 1
ATOM 681 C C . LEU A 1 93 ? -20.878 5.340 -13.240 1.00 38.00 93 LEU A C 1
ATOM 683 O O . LEU A 1 93 ? -21.360 6.439 -13.494 1.00 38.00 93 LEU A O 1
ATOM 687 N N . LYS A 1 94 ? -21.283 4.239 -13.882 1.00 38.69 94 LYS A N 1
ATOM 688 C CA . LYS A 1 94 ? -22.608 4.208 -14.510 1.00 38.69 94 LYS A CA 1
ATOM 689 C C . LYS A 1 94 ? -23.626 3.990 -13.397 1.00 38.69 94 LYS A C 1
ATOM 691 O O . LYS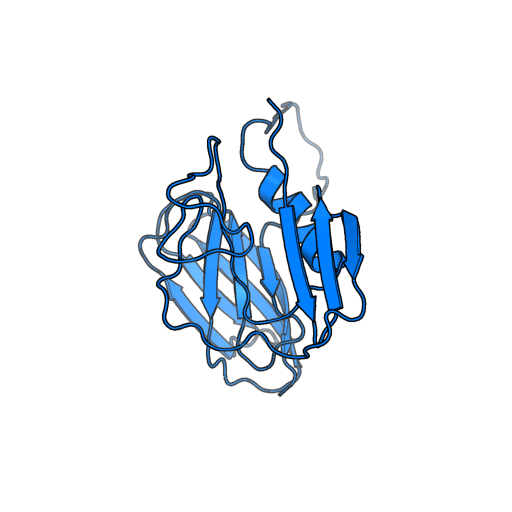 A 1 94 ? -24.001 2.859 -13.101 1.00 38.69 94 LYS A O 1
ATOM 696 N N . SER A 1 95 ? -24.050 5.075 -12.755 1.00 37.53 95 SER A N 1
ATOM 697 C CA . SER A 1 95 ? -25.306 5.073 -12.013 1.00 37.53 95 SER A CA 1
ATOM 698 C C . SER A 1 95 ? -26.428 4.899 -13.031 1.00 37.53 95 SER A C 1
ATOM 700 O O . SER A 1 95 ? -26.788 5.833 -13.744 1.00 37.53 95 SER A O 1
ATOM 702 N N . THR A 1 96 ? -26.949 3.682 -13.136 1.00 33.91 96 THR A N 1
ATOM 703 C CA . THR A 1 96 ? -28.244 3.464 -13.779 1.00 33.91 96 THR A CA 1
ATOM 704 C C . THR A 1 96 ? -29.263 3.591 -12.658 1.00 33.91 96 THR A C 1
ATOM 706 O O . THR A 1 96 ? -29.407 2.685 -11.841 1.00 33.91 96 THR A O 1
ATOM 709 N N . GLU A 1 97 ? -29.881 4.762 -12.535 1.00 44.16 97 GLU A N 1
ATOM 710 C CA . GLU A 1 97 ? -31.003 4.946 -11.620 1.00 44.16 97 GLU A CA 1
ATOM 711 C C . GLU A 1 97 ? -32.198 4.129 -12.122 1.00 44.16 97 GLU A C 1
ATOM 713 O O . GLU A 1 97 ? -32.614 4.293 -13.269 1.00 44.16 97 GLU A O 1
ATOM 718 N N . ASN A 1 98 ? -32.748 3.254 -11.270 1.00 32.06 98 ASN A N 1
ATOM 719 C CA . ASN A 1 98 ? -34.186 3.229 -10.982 1.00 32.06 98 ASN A CA 1
ATOM 720 C C . ASN A 1 98 ? -34.565 2.233 -9.862 1.00 32.06 98 ASN A C 1
ATOM 722 O O . ASN A 1 98 ? -34.374 1.030 -9.981 1.00 32.06 98 ASN A O 1
ATOM 726 N N . HIS A 1 99 ? -35.166 2.811 -8.816 1.00 43.88 99 HIS A N 1
ATOM 727 C CA . HIS A 1 99 ? -36.205 2.317 -7.900 1.00 43.88 99 HIS A CA 1
ATOM 728 C C . HIS A 1 99 ? -36.058 1.002 -7.095 1.00 43.88 99 HIS A C 1
ATOM 730 O O . HIS A 1 99 ? -36.260 -0.100 -7.588 1.00 43.88 99 HIS A O 1
ATOM 736 N N . GLN A 1 100 ? -35.897 1.210 -5.775 1.00 49.31 100 GLN A N 1
ATOM 737 C CA . GLN A 1 100 ? -36.576 0.535 -4.651 1.00 49.31 100 GLN A CA 1
ATOM 738 C C . GLN A 1 100 ? -36.691 -1.000 -4.721 1.00 49.31 100 GLN A C 1
ATOM 740 O O . GLN A 1 100 ? -37.734 -1.547 -5.068 1.00 49.31 100 GLN A O 1
ATOM 745 N N . ASN A 1 101 ? -35.656 -1.694 -4.244 1.00 35.88 101 ASN A N 1
ATOM 746 C CA . ASN A 1 101 ? -35.855 -2.844 -3.364 1.00 35.88 101 ASN A CA 1
ATOM 747 C C . ASN A 1 101 ? -34.575 -3.126 -2.575 1.00 35.88 101 ASN A C 1
ATOM 749 O O . ASN A 1 101 ? -33.479 -3.117 -3.131 1.00 35.88 101 ASN A O 1
ATOM 753 N N . THR A 1 102 ? -34.729 -3.349 -1.273 1.00 45.97 102 THR A N 1
ATOM 754 C CA . THR A 1 102 ? -33.666 -3.623 -0.304 1.00 45.97 102 THR A CA 1
ATOM 755 C C . THR A 1 102 ? -32.836 -4.829 -0.735 1.00 45.97 102 THR A C 1
ATOM 757 O O . THR A 1 102 ? -33.164 -5.973 -0.441 1.00 45.97 102 THR A O 1
ATOM 760 N N . GLN A 1 103 ? -31.734 -4.565 -1.422 1.00 32.59 103 GLN A N 1
ATOM 761 C CA . GLN A 1 103 ? -30.611 -5.475 -1.530 1.00 32.59 103 GLN A CA 1
ATOM 762 C C . GLN A 1 103 ? -29.449 -4.755 -0.871 1.00 32.59 103 GLN A C 1
ATOM 764 O O . GLN A 1 103 ? -29.142 -3.613 -1.214 1.00 32.59 103 GLN A O 1
ATOM 769 N N . ILE A 1 104 ? -28.846 -5.391 0.130 1.00 39.31 104 ILE A N 1
ATOM 770 C CA . ILE A 1 104 ? -27.530 -4.995 0.614 1.00 39.31 104 ILE A CA 1
ATOM 771 C C . ILE A 1 104 ? -26.618 -5.173 -0.598 1.00 39.31 104 ILE A C 1
ATOM 773 O O . ILE A 1 104 ? -26.152 -6.275 -0.869 1.00 39.31 104 ILE A O 1
ATOM 777 N N . THR A 1 105 ? -26.443 -4.115 -1.388 1.00 35.06 105 THR A N 1
ATOM 778 C CA . THR A 1 105 ? -25.363 -4.041 -2.358 1.00 35.06 105 THR A CA 1
ATOM 779 C C . THR A 1 105 ? -24.122 -4.174 -1.508 1.00 35.06 105 THR A C 1
ATOM 781 O O . THR A 1 105 ? -23.838 -3.276 -0.710 1.00 35.06 105 THR A O 1
ATOM 784 N N . GLU A 1 106 ? -23.474 -5.338 -1.562 1.00 39.53 106 GLU A N 1
ATOM 785 C CA . GLU A 1 106 ? -22.253 -5.564 -0.811 1.00 39.53 106 GLU A CA 1
ATOM 786 C C . GLU A 1 106 ? -21.360 -4.348 -1.009 1.00 39.53 106 GLU A C 1
ATOM 788 O O . GLU A 1 106 ? -21.092 -3.934 -2.138 1.00 39.53 106 GLU A O 1
ATOM 793 N N . ASN A 1 107 ? -20.993 -3.730 0.114 1.00 40.56 107 ASN A N 1
ATOM 794 C CA . ASN A 1 107 ? -19.967 -2.712 0.187 1.00 40.56 107 ASN A CA 1
ATOM 795 C C . ASN A 1 107 ? -18.733 -3.276 -0.513 1.00 40.56 107 ASN A C 1
ATOM 797 O O . ASN A 1 107 ? -17.941 -3.988 0.107 1.00 40.56 107 A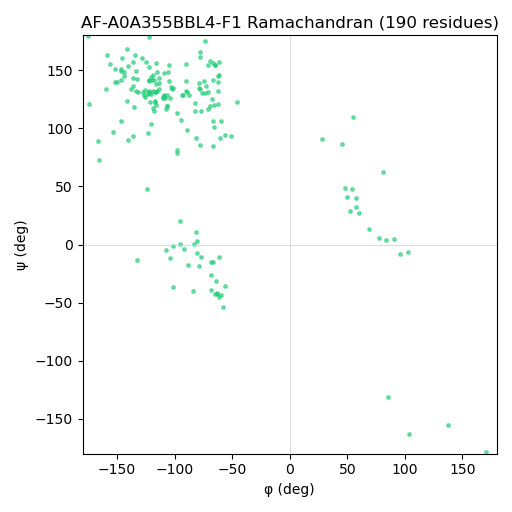SN A O 1
ATOM 801 N N . SER A 1 108 ? -18.582 -2.987 -1.802 1.00 43.81 108 SER A N 1
ATOM 802 C CA . SER A 1 108 ? -17.418 -3.343 -2.592 1.00 43.81 108 SER A CA 1
ATOM 803 C C . SER A 1 108 ? -16.244 -2.549 -2.038 1.00 43.81 108 SER A C 1
ATOM 805 O O . SER A 1 108 ? -15.984 -1.427 -2.458 1.00 43.81 108 SER A O 1
ATOM 807 N N . LYS A 1 109 ? -15.639 -3.112 -0.985 1.00 58.22 109 LYS A N 1
ATOM 808 C CA . LYS A 1 109 ? -14.266 -2.945 -0.522 1.00 58.22 109 LYS A CA 1
ATOM 809 C C . LYS A 1 109 ? -13.684 -1.577 -0.905 1.00 58.22 109 LYS A C 1
ATOM 811 O O . LYS A 1 109 ? -13.121 -1.421 -1.973 1.00 58.22 109 LYS A O 1
ATOM 816 N N . SER A 1 110 ? -13.835 -0.582 -0.030 1.00 70.44 110 SER A N 1
ATOM 817 C CA . SER A 1 110 ? -13.254 0.763 -0.211 1.00 70.44 110 SER A CA 1
ATOM 818 C C . SER A 1 110 ? -11.977 0.987 0.614 1.00 70.44 110 SER A C 1
ATOM 820 O O . SER A 1 110 ? -11.369 2.045 0.504 1.00 70.44 110 SER A O 1
ATOM 822 N N . LEU A 1 111 ? -11.558 -0.022 1.393 1.00 84.50 111 LEU A N 1
ATOM 823 C CA . LEU A 1 111 ? -10.430 0.024 2.323 1.00 84.50 111 LEU A CA 1
ATOM 824 C C . LEU A 1 111 ? -9.562 -1.239 2.191 1.00 84.50 111 LEU A C 1
ATOM 826 O O . LEU A 1 111 ? -10.026 -2.350 2.455 1.00 84.50 111 LEU A O 1
ATOM 830 N N . ILE A 1 112 ? -8.297 -1.060 1.816 1.00 83.31 112 ILE A N 1
ATOM 831 C CA . ILE A 1 112 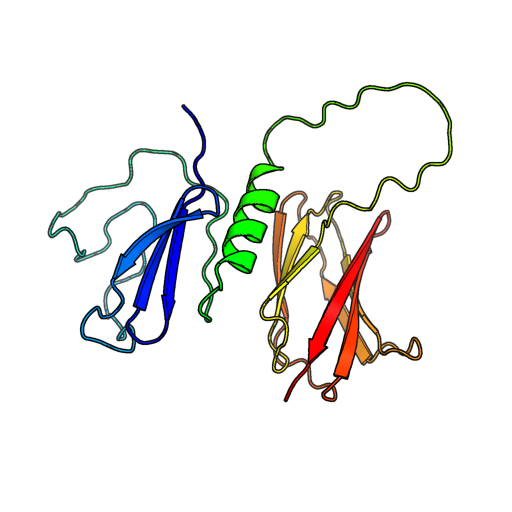? -7.252 -2.092 1.809 1.00 83.31 112 ILE A CA 1
ATOM 832 C C . ILE A 1 112 ? -6.327 -1.851 2.994 1.00 83.31 112 ILE A C 1
ATOM 834 O O . ILE A 1 112 ? -5.977 -0.711 3.283 1.00 83.31 112 ILE A O 1
ATOM 838 N N . ILE A 1 113 ? -5.903 -2.933 3.646 1.00 87.31 113 ILE A N 1
ATOM 839 C CA . ILE A 1 113 ? -4.936 -2.902 4.742 1.00 87.31 113 ILE A CA 1
ATOM 840 C C . ILE A 1 113 ? -3.794 -3.856 4.413 1.00 87.31 113 ILE A C 1
ATOM 842 O O . ILE A 1 113 ? -4.044 -5.036 4.149 1.00 87.31 113 ILE A O 1
ATOM 846 N N . TYR A 1 114 ? -2.555 -3.371 4.459 1.00 85.06 114 TYR A N 1
ATOM 847 C CA . TYR A 1 114 ? -1.370 -4.216 4.310 1.00 85.06 114 TYR A CA 1
ATOM 848 C C . TYR A 1 114 ? -0.183 -3.721 5.159 1.00 85.06 114 TYR A C 1
ATOM 850 O O . TYR A 1 114 ? -0.019 -2.518 5.349 1.00 85.06 114 TYR A O 1
ATOM 858 N N . PRO A 1 115 ? 0.680 -4.632 5.626 1.00 85.75 115 PRO A N 1
ATOM 859 C CA . PRO A 1 115 ? 0.468 -6.076 5.612 1.00 85.75 115 PRO A CA 1
ATOM 860 C C . PRO A 1 115 ? -0.704 -6.488 6.512 1.00 85.75 115 PRO A C 1
ATOM 862 O O . PRO A 1 115 ? -1.099 -5.776 7.430 1.00 85.75 115 PRO A O 1
ATOM 865 N N . ASN A 1 116 ? -1.321 -7.621 6.197 1.00 83.38 116 ASN A N 1
ATOM 866 C CA . ASN A 1 116 ? -2.362 -8.221 7.022 1.00 83.38 116 ASN A CA 1
ATOM 867 C C . ASN A 1 116 ? -2.240 -9.747 6.883 1.00 83.38 116 ASN A C 1
ATOM 869 O O . ASN A 1 116 ? -2.581 -10.265 5.816 1.00 83.38 116 ASN A O 1
ATOM 873 N N . PRO A 1 117 ? -1.740 -10.484 7.894 1.00 92.69 117 PRO A N 1
ATOM 874 C CA . PRO A 1 117 ? -1.410 -10.039 9.256 1.00 92.69 117 PRO A CA 1
ATOM 875 C C . PRO A 1 117 ? -0.270 -9.012 9.360 1.00 92.69 117 PRO A C 1
ATOM 877 O O . PRO A 1 117 ? 0.606 -8.981 8.505 1.00 92.69 117 PRO A O 1
ATOM 880 N N . SER A 1 118 ? -0.272 -8.200 10.419 1.00 91.44 118 SER A N 1
ATOM 881 C CA . SER A 1 118 ? 0.728 -7.156 10.696 1.00 91.44 118 SER A CA 1
ATOM 882 C C . SER A 1 118 ? 1.369 -7.311 12.077 1.00 91.44 118 SER A C 1
ATOM 884 O O . SER A 1 118 ? 0.765 -7.867 12.989 1.00 91.44 118 SER A O 1
ATOM 886 N N . LYS A 1 119 ? 2.574 -6.756 12.242 1.00 92.69 119 LYS A N 1
ATOM 887 C CA . LYS A 1 119 ? 3.284 -6.592 13.524 1.00 92.69 119 LYS A CA 1
ATOM 888 C C . LYS A 1 119 ? 3.072 -5.211 14.174 1.00 92.69 119 LYS A C 1
ATOM 890 O O . LYS A 1 119 ? 3.917 -4.755 14.932 1.00 92.69 119 LYS A O 1
ATOM 895 N N . GLY A 1 120 ? 2.011 -4.494 13.796 1.00 91.62 120 GLY A N 1
ATOM 896 C CA . GLY A 1 120 ? 1.702 -3.145 14.301 1.00 91.62 120 GLY A CA 1
ATOM 897 C C . GLY A 1 120 ? 2.044 -1.998 13.341 1.00 91.62 120 GLY A C 1
AT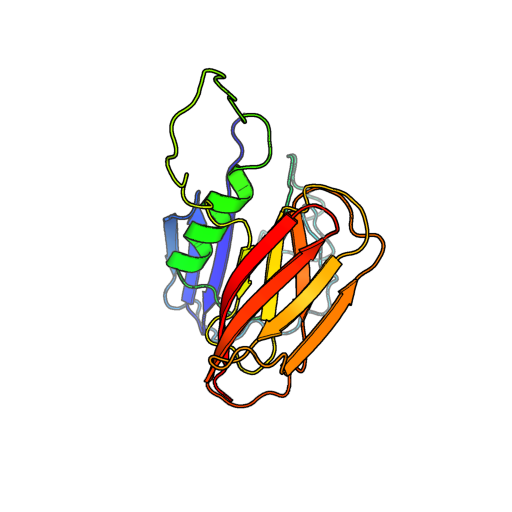OM 898 O O . GLY A 1 120 ? 1.656 -0.858 13.587 1.00 91.62 120 GLY A O 1
ATOM 899 N N . ASN A 1 121 ? 2.694 -2.290 12.212 1.00 92.75 121 ASN A N 1
ATOM 900 C CA . ASN A 1 121 ? 2.884 -1.347 11.109 1.00 92.75 121 ASN A CA 1
ATOM 901 C C . ASN A 1 121 ? 1.964 -1.742 9.952 1.00 92.75 121 ASN A C 1
ATOM 903 O O . ASN A 1 121 ? 2.070 -2.855 9.433 1.00 92.75 121 ASN A O 1
ATOM 907 N N . ILE A 1 122 ? 1.045 -0.859 9.568 1.00 92.81 122 ILE A N 1
ATOM 908 C CA . ILE A 1 122 ? 0.113 -1.066 8.456 1.00 92.81 122 ILE A CA 1
ATOM 909 C C . ILE A 1 122 ? 0.008 0.183 7.598 1.00 92.81 122 ILE A C 1
ATOM 911 O O . ILE A 1 122 ? 0.216 1.305 8.045 1.00 92.81 122 ILE A O 1
ATOM 915 N N . ASN A 1 123 ? -0.396 -0.016 6.362 1.00 87.56 123 ASN A N 1
ATOM 916 C CA . ASN A 1 123 ? -0.784 1.025 5.441 1.00 87.56 123 ASN A CA 1
ATOM 917 C C . ASN A 1 123 ? -2.233 0.786 5.041 1.00 87.56 123 ASN A C 1
ATOM 919 O O . ASN A 1 123 ? -2.663 -0.359 4.854 1.00 87.56 123 ASN A O 1
ATOM 923 N N . LEU A 1 124 ? -2.972 1.880 4.923 1.00 91.38 124 LEU A N 1
ATOM 924 C CA . LEU A 1 124 ? -4.349 1.885 4.470 1.00 91.38 124 LEU A CA 1
ATOM 925 C C . LEU A 1 124 ? -4.388 2.508 3.081 1.00 91.38 124 LEU A C 1
ATOM 927 O O . LEU A 1 124 ? -3.874 3.610 2.901 1.00 91.38 124 LEU A O 1
ATOM 931 N N . ILE A 1 125 ? -5.021 1.831 2.129 1.00 86.31 125 ILE A N 1
ATOM 932 C CA . ILE A 1 125 ? -5.445 2.457 0.874 1.00 86.31 125 ILE A CA 1
ATOM 933 C C . ILE A 1 125 ? -6.952 2.581 0.945 1.00 86.31 125 ILE A C 1
ATOM 935 O O . ILE A 1 125 ? -7.659 1.578 1.056 1.00 86.31 125 ILE A O 1
ATOM 939 N N . THR A 1 126 ? -7.437 3.814 0.928 1.00 86.62 126 THR A N 1
ATOM 940 C CA . THR A 1 126 ? -8.863 4.104 1.023 1.00 86.62 126 THR A CA 1
ATOM 941 C C . THR A 1 126 ? -9.259 5.172 0.027 1.00 86.62 126 THR A C 1
ATOM 943 O O . THR A 1 126 ? -8.529 6.139 -0.169 1.00 86.62 126 THR A O 1
ATOM 946 N 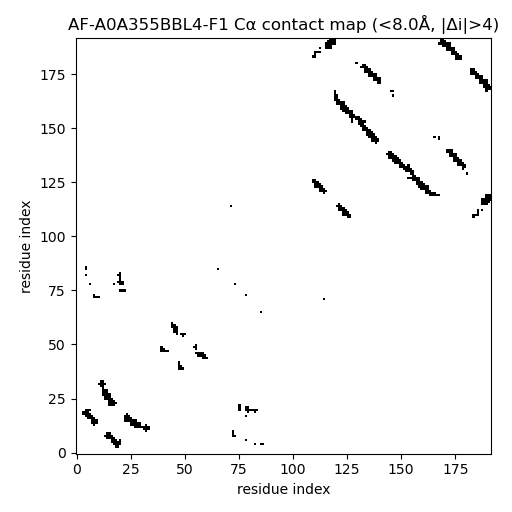N . GLN A 1 127 ? -10.449 5.042 -0.554 1.00 79.94 127 GLN A N 1
ATOM 947 C CA . GLN A 1 127 ? -11.047 6.147 -1.294 1.00 79.94 127 GLN A CA 1
ATOM 948 C C . GLN A 1 127 ? -11.734 7.100 -0.313 1.00 79.94 127 GLN A C 1
ATOM 950 O O . GLN A 1 127 ? -12.637 6.710 0.436 1.00 79.94 127 GLN A O 1
ATOM 955 N N . VAL A 1 128 ? -11.317 8.358 -0.320 1.00 83.88 128 VAL A N 1
ATOM 956 C CA . VAL A 1 128 ? -11.932 9.456 0.417 1.00 83.88 128 VAL A CA 1
ATOM 957 C C . VAL A 1 128 ? -12.904 10.158 -0.518 1.00 83.88 128 VAL A C 1
ATOM 959 O O . VAL A 1 128 ? -12.514 10.832 -1.464 1.00 83.88 128 VAL A O 1
ATOM 962 N N . LYS A 1 129 ? -14.203 9.963 -0.275 1.00 79.44 129 LYS A N 1
ATOM 963 C CA . LYS A 1 129 ? -15.264 10.553 -1.110 1.00 79.44 129 LYS A CA 1
ATOM 964 C C . LYS A 1 129 ? -15.538 12.026 -0.821 1.00 79.44 129 LYS A C 1
ATOM 966 O O . LYS A 1 129 ? -16.200 12.673 -1.617 1.00 79.44 129 LYS A O 1
ATOM 971 N N . TYR A 1 130 ? -15.106 12.509 0.340 1.00 83.06 130 TYR A N 1
ATOM 972 C CA . TYR A 1 130 ? -15.333 13.877 0.787 1.00 83.06 130 TYR A CA 1
ATOM 973 C C . TYR A 1 130 ? -14.083 14.366 1.494 1.00 83.06 130 TYR A C 1
ATOM 975 O O . TYR A 1 130 ? -13.667 13.736 2.474 1.00 83.06 130 TYR A O 1
ATOM 983 N N . ALA A 1 131 ? -13.519 15.474 1.021 1.00 86.50 131 ALA A N 1
ATOM 984 C CA . ALA A 1 131 ? -12.348 16.063 1.647 1.00 86.50 131 ALA A CA 1
ATOM 985 C C . ALA A 1 131 ? -12.668 16.467 3.092 1.00 86.50 131 ALA A C 1
ATOM 987 O O . ALA A 1 131 ? -13.782 16.895 3.414 1.00 86.50 131 ALA A O 1
ATOM 988 N N . GLY A 1 132 ? -11.679 16.347 3.971 1.00 89.94 132 GLY A N 1
ATOM 989 C CA . GLY A 1 132 ? -11.772 16.808 5.348 1.00 89.94 132 GLY A CA 1
ATOM 990 C C . GLY A 1 132 ? -11.179 15.843 6.361 1.00 89.94 132 GLY A C 1
ATOM 991 O O . GLY A 1 132 ? -10.266 15.071 6.077 1.00 89.94 132 GLY A O 1
ATOM 992 N N . ALA A 1 133 ? -11.667 15.948 7.595 1.00 93.25 133 ALA A N 1
ATOM 993 C CA . ALA A 1 133 ? -11.159 15.146 8.692 1.00 93.25 133 ALA A CA 1
ATOM 994 C C . ALA A 1 133 ? -11.715 13.718 8.655 1.00 93.25 133 ALA A C 1
ATOM 996 O O . ALA A 1 133 ? -12.913 13.503 8.448 1.00 93.25 133 ALA A O 1
ATOM 997 N N . ILE A 1 134 ? -10.844 12.755 8.940 1.00 93.88 134 ILE A N 1
ATOM 998 C CA . ILE A 1 134 ? -11.209 11.363 9.178 1.00 93.88 134 ILE A CA 1
ATOM 999 C C . ILE A 1 134 ? -10.731 10.920 10.562 1.00 93.88 134 ILE A C 1
ATOM 1001 O O . ILE A 1 134 ? -9.738 11.418 11.101 1.00 93.88 134 ILE A O 1
ATOM 1005 N N . LYS A 1 135 ? -11.427 9.942 11.127 1.00 95.50 135 LYS A N 1
ATOM 1006 C CA . LYS A 1 135 ? -11.040 9.227 12.337 1.00 95.50 135 LYS A CA 1
ATOM 1007 C C . LYS A 1 135 ? -10.827 7.759 12.003 1.00 95.50 135 LYS A C 1
ATOM 1009 O O . LYS A 1 135 ? -11.675 7.143 11.365 1.00 95.50 135 LYS A O 1
ATOM 1014 N N . ILE A 1 136 ? -9.708 7.211 12.445 1.00 96.69 136 ILE A N 1
ATOM 1015 C CA . ILE A 1 136 ? -9.363 5.803 12.312 1.00 96.69 136 ILE A CA 1
ATOM 1016 C C . ILE A 1 136 ? -9.441 5.172 13.697 1.00 96.69 136 ILE A C 1
ATOM 1018 O O . ILE A 1 136 ? -8.821 5.676 14.630 1.00 96.69 136 ILE A O 1
ATOM 1022 N N . GLU A 1 137 ? -10.180 4.078 13.821 1.00 97.44 137 GLU A N 1
ATOM 1023 C CA . GLU A 1 137 ? -10.317 3.290 15.046 1.00 97.44 137 GLU A CA 1
ATOM 1024 C C . GLU A 1 137 ? -9.880 1.848 14.779 1.00 97.44 137 GLU A C 1
ATOM 1026 O O . GLU A 1 137 ? -10.209 1.287 13.733 1.00 97.44 137 GLU A O 1
ATOM 1031 N N . ILE A 1 138 ? -9.185 1.226 15.731 1.00 97.38 138 ILE A N 1
ATOM 1032 C CA . ILE A 1 138 ? -9.028 -0.232 15.783 1.00 97.38 138 ILE A CA 1
ATOM 1033 C C . ILE A 1 138 ? -9.830 -0.728 16.973 1.00 97.38 138 ILE A C 1
ATOM 1035 O O . ILE A 1 138 ? -9.681 -0.223 18.085 1.00 97.38 138 ILE A O 1
ATOM 1039 N N . ILE A 1 139 ? -10.696 -1.697 16.711 1.00 95.12 139 ILE A N 1
ATOM 1040 C CA . ILE A 1 139 ? -11.705 -2.184 17.640 1.00 95.12 139 ILE A CA 1
ATOM 1041 C C . ILE A 1 139 ? -11.478 -3.681 17.848 1.00 95.12 139 ILE A C 1
ATOM 1043 O O . ILE A 1 139 ? -11.290 -4.419 16.875 1.00 95.12 139 ILE A O 1
ATOM 1047 N N . ASP A 1 140 ? -11.459 -4.128 19.099 1.00 92.75 140 ASP A N 1
ATOM 1048 C CA . ASP A 1 140 ? -11.381 -5.550 19.438 1.00 92.75 140 ASP A CA 1
ATOM 1049 C C . ASP A 1 140 ? -12.712 -6.289 19.175 1.00 92.75 140 ASP A C 1
ATOM 1051 O O . ASP A 1 140 ? -13.727 -5.699 18.800 1.00 92.75 140 ASP A O 1
ATOM 1055 N N . VAL A 1 141 ? -12.723 -7.612 19.357 1.00 86.81 141 VAL A N 1
ATOM 1056 C CA . VAL A 1 141 ? -13.921 -8.446 19.133 1.00 86.81 141 VAL A CA 1
ATOM 1057 C C . VAL A 1 141 ? -15.053 -8.201 20.139 1.00 86.81 141 VAL A C 1
ATOM 1059 O O . VAL A 1 141 ? -16.178 -8.631 19.895 1.00 86.81 141 VAL A O 1
ATOM 1062 N N . LEU A 1 142 ? -14.769 -7.526 21.255 1.00 89.00 142 LEU A N 1
ATOM 1063 C CA . LEU A 1 142 ? -15.745 -7.137 22.274 1.00 89.00 142 LEU A CA 1
ATOM 1064 C C . LEU A 1 142 ? -16.313 -5.730 22.017 1.00 89.00 142 LEU A C 1
ATOM 1066 O O . LEU A 1 142 ? -17.215 -5.297 22.731 1.00 89.00 142 LEU A O 1
ATOM 1070 N N . GLY A 1 143 ? -15.820 -5.023 20.994 1.00 86.25 143 GLY A N 1
ATOM 1071 C CA . GLY A 1 143 ? -16.241 -3.667 20.645 1.00 86.25 143 GLY A CA 1
ATOM 1072 C C . GLY A 1 143 ? -15.432 -2.558 21.324 1.00 86.25 143 GLY A C 1
ATOM 1073 O O . GLY A 1 143 ? -15.763 -1.384 21.149 1.00 86.25 143 GLY A O 1
ATOM 1074 N N . GLY A 1 144 ? -14.378 -2.892 22.073 1.00 95.56 144 GLY A N 1
ATOM 1075 C CA . GLY A 1 144 ? -13.491 -1.924 22.713 1.00 95.56 144 GLY A CA 1
ATOM 1076 C C . GLY A 1 144 ? -12.576 -1.235 21.700 1.00 95.56 144 GLY A C 1
ATOM 1077 O O . GLY A 1 144 ? -11.932 -1.897 20.887 1.00 95.56 144 GLY A O 1
ATOM 1078 N N . ILE A 1 145 ? -12.500 0.099 21.738 1.00 97.19 145 ILE A N 1
ATOM 1079 C CA . ILE A 1 145 ? -11.547 0.867 20.922 1.00 97.19 145 ILE A CA 1
ATOM 1080 C C . ILE A 1 145 ? -10.162 0.748 21.566 1.00 97.19 145 ILE A C 1
ATOM 1082 O O . ILE A 1 145 ? -9.942 1.249 22.667 1.00 97.19 145 ILE A O 1
ATOM 1086 N N . VAL A 1 146 ? -9.228 0.105 20.867 1.00 97.44 146 VAL A N 1
ATOM 1087 C CA . VAL A 1 146 ? -7.849 -0.138 21.332 1.00 97.44 146 VAL A CA 1
ATOM 1088 C C . VAL A 1 146 ? -6.817 0.778 20.668 1.00 97.44 146 VAL A C 1
ATOM 1090 O O . VAL A 1 146 ? -5.674 0.845 21.108 1.00 97.44 146 VAL A O 1
ATOM 1093 N N . TYR A 1 147 ? -7.207 1.498 19.614 1.00 97.44 147 TYR A N 1
ATOM 1094 C CA . TYR A 1 147 ? -6.401 2.528 18.955 1.00 97.44 147 TYR A CA 1
ATOM 1095 C C . TYR A 1 147 ? -7.323 3.565 18.313 1.00 97.44 147 TYR A C 1
ATOM 1097 O O . TYR A 1 147 ? -8.317 3.194 17.687 1.00 97.44 147 TYR A O 1
ATOM 1105 N N . GLU A 1 148 ? -6.966 4.846 18.407 1.00 97.12 148 GLU A N 1
ATOM 1106 C CA . GLU A 1 148 ? -7.643 5.941 17.709 1.00 97.12 148 GLU A CA 1
ATOM 1107 C C . GLU A 1 148 ? -6.608 6.901 17.102 1.00 97.12 148 GLU A C 1
ATOM 1109 O O . GLU A 1 148 ? -5.641 7.289 17.758 1.00 97.12 148 GLU A O 1
ATOM 1114 N N . LYS A 1 149 ? -6.832 7.330 15.856 1.00 96.00 149 LYS A N 1
ATOM 1115 C CA . LYS A 1 149 ? -6.073 8.406 15.206 1.00 96.00 149 LYS A CA 1
ATOM 1116 C C . LYS A 1 149 ? -7.002 9.323 14.421 1.00 96.00 149 LYS A C 1
ATOM 1118 O O . LYS A 1 149 ? -7.825 8.856 13.640 1.00 96.00 149 LYS A O 1
ATOM 1123 N N . LYS A 1 150 ? -6.830 10.636 14.572 1.00 96.06 150 LYS A N 1
ATOM 1124 C CA . LYS A 1 150 ? -7.507 11.649 13.748 1.00 96.06 150 LYS A CA 1
ATOM 1125 C C . LYS A 1 150 ? -6.538 12.211 12.718 1.00 96.06 150 LYS A C 1
ATOM 1127 O O . LYS A 1 150 ? -5.389 12.501 13.045 1.00 96.06 150 LYS A O 1
ATOM 1132 N N . ILE A 1 151 ? -7.006 12.353 11.485 1.00 94.50 151 ILE A N 1
ATOM 1133 C CA . ILE A 1 151 ? -6.279 12.987 10.385 1.00 94.50 151 ILE A CA 1
ATOM 1134 C C . ILE A 1 151 ? -7.151 14.127 9.882 1.00 94.50 151 ILE A C 1
ATOM 1136 O O . ILE A 1 151 ? -8.340 13.936 9.642 1.00 94.50 151 ILE A O 1
ATOM 1140 N N . TYR A 1 152 ? -6.563 15.309 9.756 1.00 93.75 152 TYR A N 1
ATOM 1141 C CA . TYR A 1 152 ? -7.247 16.512 9.298 1.00 93.75 152 TYR A CA 1
ATOM 1142 C C . TYR A 1 152 ? -6.847 16.821 7.856 1.00 93.75 152 TYR A C 1
ATOM 1144 O O . TYR A 1 152 ? -5.746 16.469 7.441 1.00 93.75 152 TYR A O 1
ATOM 1152 N N . ASN A 1 153 ? -7.726 17.517 7.132 1.00 90.12 153 ASN A N 1
ATOM 1153 C CA . ASN A 1 153 ? -7.459 18.051 5.792 1.00 90.12 153 ASN A CA 1
ATOM 1154 C C . ASN A 1 153 ? -7.047 16.988 4.758 1.00 90.12 153 ASN A C 1
ATOM 1156 O O . ASN A 1 153 ? -6.147 17.221 3.960 1.00 90.12 153 ASN A O 1
ATOM 1160 N N . LEU A 1 154 ? -7.686 15.817 4.786 1.00 89.44 154 LEU A N 1
ATOM 1161 C CA . LEU A 1 154 ? -7.450 14.780 3.788 1.00 89.44 154 LEU A CA 1
ATOM 1162 C C . LEU A 1 154 ? -8.200 15.134 2.498 1.00 89.44 154 LEU A C 1
ATOM 1164 O O . LEU A 1 154 ? -9.363 15.531 2.563 1.00 89.44 154 LEU A O 1
ATOM 1168 N N . GLU A 1 155 ? -7.548 15.016 1.348 1.00 86.31 155 GLU A N 1
ATOM 1169 C CA . GLU A 1 155 ? -8.156 15.341 0.055 1.00 86.31 155 GLU A CA 1
ATOM 1170 C C . GLU A 1 155 ? -9.096 14.229 -0.431 1.00 86.31 155 GLU A C 1
ATOM 1172 O O . GLU A 1 155 ? -9.048 13.089 0.042 1.00 86.31 155 GLU A O 1
ATOM 1177 N N . GLU A 1 156 ? -9.978 14.569 -1.373 1.00 84.12 156 GLU A N 1
ATOM 1178 C CA . GLU A 1 156 ? -10.777 13.570 -2.087 1.00 84.12 156 GLU A CA 1
ATOM 1179 C C . GLU A 1 156 ? -9.888 12.693 -2.974 1.00 84.12 156 GLU A C 1
ATOM 1181 O O . GLU A 1 156 ? -8.806 13.096 -3.389 1.00 84.12 156 GLU A O 1
ATOM 1186 N N . GLY A 1 157 ? -10.357 11.484 -3.277 1.00 75.75 157 GLY A N 1
ATOM 1187 C CA . GLY A 1 157 ? -9.626 10.521 -4.101 1.00 75.75 157 GLY A CA 1
ATOM 1188 C C . GLY A 1 157 ? -8.983 9.406 -3.285 1.00 75.75 157 GLY A C 1
ATOM 1189 O O . GLY A 1 157 ? -9.392 9.128 -2.154 1.00 75.75 157 GLY A O 1
ATOM 1190 N N . TYR A 1 158 ? -8.028 8.702 -3.883 1.00 80.50 158 TYR A N 1
ATOM 1191 C CA . TYR A 1 158 ? -7.333 7.611 -3.212 1.00 80.50 158 TYR A CA 1
ATOM 1192 C C . TYR A 1 158 ? -6.265 8.157 -2.277 1.00 80.50 158 TYR A C 1
ATOM 1194 O O . TYR A 1 158 ? -5.523 9.076 -2.604 1.00 80.50 158 TYR A O 1
ATOM 1202 N N . GLN A 1 159 ? -6.232 7.606 -1.070 1.00 84.25 159 GLN A N 1
ATOM 1203 C CA . GLN A 1 159 ? -5.337 8.056 -0.019 1.00 84.25 159 GLN A CA 1
ATOM 1204 C C . GLN A 1 159 ? -4.547 6.877 0.520 1.00 84.25 159 GLN A C 1
ATOM 1206 O O . GLN A 1 159 ? -5.117 5.855 0.915 1.00 84.25 159 GLN A O 1
ATOM 1211 N N . HIS A 1 160 ? -3.231 7.066 0.566 1.00 85.94 160 HIS A N 1
ATOM 1212 C CA . HIS A 1 160 ? -2.287 6.160 1.195 1.00 85.94 160 HIS A CA 1
ATOM 1213 C C . HIS A 1 160 ? -1.949 6.667 2.601 1.00 85.94 160 HIS A C 1
ATOM 1215 O O . HIS A 1 160 ? -1.323 7.714 2.771 1.00 85.94 160 HIS A O 1
ATOM 1221 N N . ILE A 1 161 ? -2.367 5.921 3.624 1.00 91.44 161 ILE A N 1
ATOM 1222 C CA . ILE A 1 161 ? -2.254 6.337 5.024 1.00 91.44 161 ILE A CA 1
ATOM 1223 C C . ILE A 1 161 ? -1.403 5.327 5.800 1.00 91.44 161 ILE A C 1
ATOM 1225 O O . ILE A 1 161 ? -1.909 4.264 6.175 1.00 91.44 161 ILE A O 1
ATOM 1229 N N . PRO A 1 162 ? -0.136 5.649 6.108 1.00 92.62 162 PRO A N 1
ATOM 1230 C CA . PRO A 1 162 ? 0.686 4.816 6.971 1.00 92.62 162 PRO A CA 1
ATOM 1231 C C . PRO A 1 162 ? 0.289 4.985 8.446 1.00 92.62 162 PRO A C 1
ATOM 1233 O O . PRO A 1 162 ? 0.208 6.100 8.982 1.00 92.62 162 PRO A O 1
ATOM 1236 N N . LEU A 1 163 ? 0.093 3.861 9.129 1.00 94.81 163 LEU A N 1
ATOM 1237 C CA . LEU A 1 163 ? -0.026 3.751 10.578 1.00 94.81 163 LEU A CA 1
ATOM 1238 C C . LEU A 1 163 ? 1.137 2.911 11.100 1.00 94.81 163 LEU A C 1
ATOM 1240 O O . LEU A 1 163 ? 1.307 1.756 10.715 1.00 94.81 163 LEU A O 1
ATOM 1244 N N . LYS A 1 164 ? 1.946 3.509 11.970 1.00 92.94 164 LYS A N 1
ATOM 1245 C CA . LYS A 1 164 ? 3.139 2.877 12.528 1.00 92.94 164 LYS A CA 1
ATOM 1246 C C . LYS A 1 164 ? 2.996 2.693 14.031 1.00 92.94 164 LYS A C 1
ATOM 1248 O O . LYS A 1 164 ? 2.229 3.419 14.664 1.00 92.94 164 LYS A O 1
ATOM 1253 N N . ASP A 1 165 ? 3.745 1.733 14.557 1.00 91.75 165 ASP A N 1
ATOM 1254 C CA . ASP A 1 165 ? 3.958 1.497 15.985 1.00 91.75 165 ASP A CA 1
ATOM 1255 C C . ASP A 1 165 ? 2.658 1.253 16.776 1.00 91.75 165 ASP A C 1
ATOM 1257 O O . ASP A 1 165 ? 2.540 1.597 17.956 1.00 91.75 165 ASP A O 1
ATOM 1261 N N . ILE A 1 166 ? 1.655 0.639 16.136 1.00 94.00 166 ILE A N 1
ATOM 1262 C CA . ILE A 1 166 ? 0.411 0.245 16.802 1.00 94.00 166 ILE A CA 1
ATOM 1263 C C . ILE A 1 166 ? 0.742 -0.851 17.820 1.00 94.00 166 ILE A C 1
ATOM 1265 O O . ILE A 1 166 ? 0.985 -2.002 17.462 1.00 94.00 166 ILE A O 1
ATOM 1269 N N . THR A 1 167 ? 0.719 -0.490 19.102 1.00 93.81 167 THR A N 1
ATOM 1270 C CA . THR A 1 167 ? 1.065 -1.390 20.209 1.00 93.81 167 THR A CA 1
A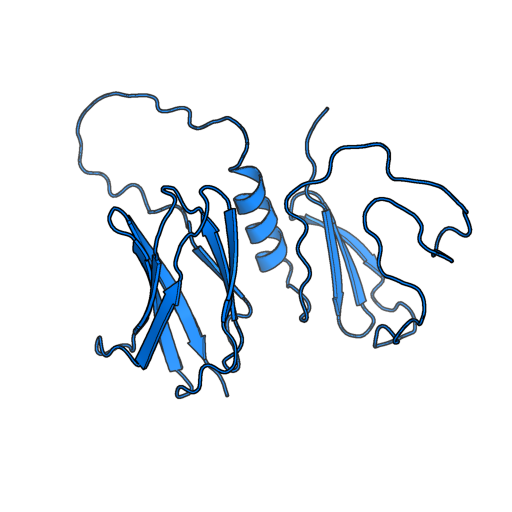TOM 1271 C C . THR A 1 167 ? -0.203 -1.972 20.826 1.00 93.81 167 THR A C 1
ATOM 1273 O O . THR A 1 167 ? -0.712 -1.479 21.829 1.00 93.81 167 THR A O 1
ATOM 1276 N N . ILE A 1 168 ? -0.737 -3.018 20.195 1.00 94.88 168 ILE A N 1
ATOM 1277 C CA . ILE A 1 168 ? -1.886 -3.792 20.687 1.00 94.88 168 ILE A CA 1
ATOM 1278 C C . ILE A 1 168 ? -1.544 -5.284 20.695 1.00 94.88 168 ILE A C 1
ATOM 1280 O O . ILE A 1 168 ? -0.590 -5.712 20.046 1.00 94.88 168 ILE A O 1
ATOM 1284 N N . ALA A 1 169 ? -2.290 -6.079 21.464 1.00 95.94 169 ALA A N 1
ATOM 1285 C CA . ALA A 1 169 ? -2.053 -7.517 21.566 1.00 95.94 169 ALA A CA 1
ATOM 1286 C C . ALA A 1 169 ? -2.221 -8.236 20.210 1.00 95.94 169 ALA A C 1
ATOM 1288 O O . ALA A 1 169 ? -2.914 -7.763 19.310 1.00 95.94 169 ALA A O 1
ATOM 1289 N N . SER A 1 170 ? -1.601 -9.410 20.064 1.00 95.81 170 SER A N 1
ATOM 1290 C CA . SER A 1 170 ? -1.874 -10.281 18.918 1.00 95.81 170 SER A CA 1
ATOM 1291 C C . SER A 1 170 ? -3.339 -10.723 18.943 1.00 95.81 170 SER A C 1
ATOM 1293 O O . SER A 1 170 ? -3.836 -11.174 19.974 1.00 95.81 170 SER A O 1
ATOM 1295 N N . GLY A 1 171 ? -4.036 -10.615 17.816 1.00 93.31 171 GLY A N 1
ATOM 1296 C CA . GLY A 1 171 ? -5.472 -10.864 17.766 1.00 93.31 171 GLY A CA 1
ATOM 1297 C C . GLY A 1 171 ? -6.127 -10.468 16.449 1.00 93.31 171 GLY A C 1
ATOM 1298 O O . GLY A 1 171 ? -5.475 -10.022 15.503 1.00 93.31 171 GLY A O 1
ATOM 1299 N N . VAL A 1 172 ? -7.445 -10.657 16.392 1.00 92.12 172 VAL A N 1
ATOM 1300 C CA . VAL A 1 172 ? -8.291 -10.196 15.288 1.00 92.12 172 VAL A CA 1
ATOM 1301 C C . VAL A 1 172 ? -9.013 -8.929 15.725 1.00 92.12 172 VAL A C 1
ATOM 1303 O O . VAL A 1 172 ? -9.579 -8.878 16.813 1.00 92.12 172 VAL A O 1
ATOM 1306 N N . TYR A 1 173 ? -9.013 -7.938 14.845 1.00 95.81 173 TYR A N 1
ATOM 1307 C CA . TYR A 1 173 ? -9.561 -6.612 15.073 1.00 95.81 173 TYR A CA 1
ATOM 1308 C C . TYR A 1 173 ? -10.399 -6.159 13.880 1.00 95.81 173 TYR A C 1
ATOM 1310 O O . TYR A 1 173 ? -10.277 -6.674 12.761 1.00 95.81 173 TYR A O 1
ATOM 1318 N N . ILE A 1 174 ? -11.221 -5.145 14.112 1.00 93.44 174 ILE A N 1
ATOM 1319 C CA . ILE A 1 174 ? -11.888 -4.371 13.070 1.00 93.44 174 ILE A CA 1
ATOM 1320 C C . ILE A 1 174 ? -11.202 -3.011 13.012 1.00 93.44 174 ILE A C 1
ATOM 1322 O O . ILE A 1 174 ? -11.221 -2.266 13.988 1.00 93.44 174 ILE A O 1
ATOM 1326 N N . LEU A 1 175 ? -10.613 -2.673 11.868 1.00 95.56 175 LEU A N 1
ATOM 1327 C CA . LEU A 1 175 ? -10.183 -1.310 11.587 1.00 95.56 175 LEU A CA 1
ATOM 1328 C C . LEU A 1 175 ? -11.335 -0.568 10.921 1.00 95.56 175 LEU A C 1
ATOM 1330 O O . LEU A 1 175 ? -11.936 -1.070 9.970 1.00 95.56 175 LEU A O 1
ATOM 1334 N N . LYS A 1 176 ? -11.637 0.627 11.416 1.00 92.62 176 LYS A N 1
ATOM 1335 C CA . LYS A 1 176 ? -12.723 1.475 10.940 1.00 92.62 176 LYS A CA 1
ATOM 1336 C C . LYS A 1 176 ? -12.183 2.851 10.570 1.00 92.62 176 LYS A C 1
ATOM 1338 O O . LYS A 1 176 ? -11.460 3.452 11.354 1.00 92.62 176 LYS A O 1
ATOM 1343 N N . ILE A 1 177 ? -12.568 3.359 9.403 1.00 93.56 177 ILE A N 1
ATOM 1344 C CA . ILE A 1 177 ? -12.359 4.752 9.000 1.00 93.56 177 ILE A CA 1
ATOM 1345 C C . ILE A 1 177 ? -13.716 5.447 8.986 1.00 93.56 177 ILE A C 1
ATOM 1347 O O . ILE A 1 177 ? -14.655 4.977 8.346 1.00 93.56 177 ILE A O 1
ATOM 1351 N N . ILE A 1 178 ? -13.815 6.561 9.698 1.00 90.50 178 ILE A N 1
ATOM 1352 C CA . ILE A 1 178 ? -15.025 7.359 9.857 1.00 90.50 178 ILE A CA 1
ATOM 1353 C C . ILE A 1 178 ? -14.740 8.758 9.322 1.00 90.50 178 ILE A C 1
ATOM 1355 O O . ILE A 1 178 ? -13.773 9.395 9.732 1.00 90.50 178 ILE A O 1
ATOM 1359 N N . ASN A 1 179 ? -15.611 9.264 8.461 1.00 85.56 179 ASN A N 1
ATOM 1360 C CA . ASN A 1 179 ? -15.744 10.694 8.203 1.00 85.56 179 ASN A CA 1
ATOM 1361 C C . ASN A 1 179 ? -17.194 11.120 8.496 1.00 85.56 179 ASN A C 1
ATOM 1363 O O . ASN A 1 179 ? -18.033 10.289 8.844 1.00 85.56 179 ASN A O 1
ATOM 1367 N N . ASN A 1 180 ? -17.516 12.405 8.348 1.00 76.62 180 ASN A N 1
ATOM 1368 C CA . ASN A 1 180 ? -18.844 12.936 8.692 1.00 76.62 180 ASN A CA 1
ATOM 1369 C C . ASN A 1 180 ? -20.013 12.322 7.887 1.00 76.62 180 ASN A C 1
ATOM 1371 O O . ASN A 1 180 ? -21.168 12.586 8.207 1.00 76.62 180 ASN A O 1
ATOM 1375 N N . LYS A 1 181 ? -19.738 11.551 6.825 1.00 79.31 181 LYS A N 1
ATOM 1376 C CA . LYS A 1 181 ? -20.736 11.039 5.870 1.00 79.31 181 LYS A CA 1
ATOM 1377 C C . LYS A 1 181 ? -20.603 9.543 5.550 1.00 79.31 181 LYS A C 1
ATOM 1379 O O . LYS A 1 181 ? -21.503 8.979 4.938 1.00 79.31 181 LYS A O 1
ATOM 1384 N N . GLN A 1 182 ? -19.493 8.899 5.904 1.00 80.94 182 GLN A N 1
ATOM 1385 C CA . GLN A 1 182 ? -19.152 7.539 5.498 1.00 80.94 182 GLN A CA 1
ATOM 1386 C C . GLN A 1 182 ? -18.377 6.819 6.600 1.00 80.94 182 GLN A C 1
ATOM 1388 O O . GLN A 1 182 ? -17.484 7.378 7.239 1.00 80.94 182 GLN A O 1
ATOM 1393 N N . ILE A 1 183 ? -18.693 5.535 6.751 1.00 84.81 183 ILE A N 1
ATOM 1394 C CA . ILE A 1 183 ? -17.926 4.589 7.553 1.00 84.81 183 ILE A CA 1
ATOM 1395 C C . ILE A 1 183 ? -17.432 3.481 6.628 1.00 84.81 183 ILE A C 1
ATOM 1397 O O . ILE A 1 183 ? -18.202 2.919 5.852 1.00 84.81 183 ILE A O 1
ATOM 1401 N N . GLN A 1 184 ? -16.150 3.163 6.727 1.00 87.31 184 GLN A N 1
ATOM 1402 C CA . GLN A 1 184 ? -15.521 2.025 6.070 1.00 87.31 184 GLN A CA 1
ATOM 1403 C C . GLN A 1 184 ? -14.913 1.129 7.137 1.00 87.31 184 GLN A C 1
ATOM 1405 O O . GLN A 1 184 ? -14.420 1.628 8.148 1.00 87.31 184 GLN A O 1
ATOM 1410 N N . ASN A 1 185 ? -14.948 -0.183 6.938 1.00 87.88 185 ASN A N 1
ATOM 1411 C CA . ASN A 1 185 ? -14.337 -1.120 7.866 1.00 87.88 185 ASN A CA 1
ATOM 1412 C C . ASN A 1 185 ? -13.647 -2.267 7.129 1.00 87.88 185 ASN A C 1
ATOM 1414 O O . ASN A 1 185 ? -13.998 -2.601 5.999 1.00 87.88 185 ASN A O 1
ATOM 1418 N N . ALA A 1 186 ? -12.640 -2.840 7.777 1.00 87.50 186 ALA A N 1
ATOM 1419 C CA . ALA A 1 186 ? -11.938 -4.019 7.306 1.00 87.50 186 ALA A CA 1
ATOM 1420 C C . ALA A 1 186 ? -11.376 -4.812 8.490 1.00 87.50 186 ALA A C 1
ATOM 1422 O O . ALA A 1 186 ? -11.043 -4.263 9.541 1.00 87.50 186 ALA A O 1
ATOM 1423 N N . ARG A 1 187 ? -11.258 -6.130 8.310 1.00 88.12 187 ARG A N 1
ATOM 1424 C CA . ARG A 1 187 ? -10.615 -7.010 9.287 1.00 88.12 187 ARG A CA 1
ATOM 1425 C C . ARG A 1 187 ? -9.108 -6.762 9.299 1.00 88.12 187 ARG A C 1
ATOM 1427 O O . ARG A 1 187 ? -8.463 -6.839 8.255 1.00 88.12 187 ARG A O 1
ATOM 1434 N N . LEU A 1 188 ? -8.548 -6.582 10.486 1.00 92.00 188 LEU A N 1
ATOM 1435 C CA . LEU A 1 188 ? -7.115 -6.484 10.746 1.00 92.00 188 LEU A CA 1
ATOM 1436 C C . LEU A 1 188 ? -6.681 -7.654 11.635 1.00 92.00 188 LEU A C 1
ATOM 1438 O O . LEU A 1 188 ? -7.376 -8.014 12.581 1.00 92.00 188 LEU A O 1
ATOM 1442 N N . ILE A 1 189 ? -5.539 -8.263 11.335 1.00 91.81 189 ILE A N 1
ATOM 1443 C CA . ILE A 1 189 ? -4.927 -9.307 12.156 1.00 91.81 189 ILE A CA 1
ATOM 1444 C C . ILE A 1 189 ? -3.578 -8.778 12.639 1.00 91.81 189 ILE A C 1
ATOM 1446 O O . ILE A 1 189 ? -2.730 -8.436 11.816 1.00 91.81 189 ILE A O 1
ATOM 1450 N N . ILE A 1 190 ? -3.372 -8.736 13.955 1.00 95.56 190 ILE A N 1
ATOM 1451 C CA . ILE A 1 190 ? -2.078 -8.412 14.567 1.00 95.56 190 ILE A CA 1
ATOM 1452 C C . ILE A 1 190 ? -1.410 -9.698 15.054 1.00 95.56 190 ILE A C 1
ATOM 1454 O O . ILE A 1 190 ? -2.053 -10.544 15.680 1.00 95.56 190 ILE A O 1
ATOM 1458 N N . LYS A 1 191 ? -0.122 -9.850 14.751 1.00 91.94 191 LYS A N 1
ATOM 1459 C CA . LYS A 1 191 ? 0.729 -10.963 15.171 1.00 91.94 191 LYS A CA 1
ATOM 1460 C C . LYS A 1 191 ? 2.118 -10.428 15.521 1.00 91.94 191 LYS A C 1
ATOM 1462 O O . LYS A 1 191 ? 2.970 -10.346 14.640 1.00 91.94 191 LYS A O 1
ATOM 1467 N N . ASN A 1 192 ? 2.306 -10.061 16.785 1.00 79.75 192 ASN A N 1
ATOM 1468 C CA . ASN A 1 192 ? 3.586 -9.613 17.345 1.00 79.75 192 ASN A CA 1
ATOM 1469 C C . ASN A 1 192 ? 4.580 -10.769 17.498 1.00 79.75 192 ASN A C 1
ATOM 1471 O O . ASN A 1 192 ? 4.117 -11.914 17.725 1.00 79.75 192 ASN A O 1
#

pLDDT: mean 82.26, std 16.87, range [32.06, 98.12]

Radius of gyration: 19.64 Å; Cα contacts (8 Å, |Δi|>4): 307; chains: 1; bounding box: 61×35×48 Å